Protein AF-A0A448HIU9-F1 (afdb_monomer_lite)

Radius of gyration: 31.32 Å; chains: 1; bounding box: 64×124×74 Å

Secondary structure (DSSP, 8-state):
-------------------------------------------------PPPPPP--PPPPPPPPPPPPPPPPPPPP---------TTTHHHHHTTS-HHHHHHHHHTSTT-EEEEE-TTHHHH--HHHHTT-SEEEE-SHHHHHHHHHTT-------HHHHHHHIIIIISPTT-EEEEEESSTTHHHHHHTT-TTSEEEEE-TTHHHHHHHH-THHHHHH--SEEEEES-TTHHHHHHHHHHHH-TTSEEEE-TTHHHHHHH-TT-S-HHHHHTT-HHHHHHHHSHHHHHHHHTHHHHHHHHHHHHHHHHHHHT-SEE-SSEEE-TT-

Foldseek 3Di:
DDDDDDDDDDDDDDDDDDDDDDDDDDDDDDDDPPPPPPPPPPPDPDDPDDDDDDDDDDDDDDDDDDDDDDDDDDDDDDDDDDDDDDPPPPVVVVCVVPLLLVVLQQLLQFLAEEEEDELQLLVQAPLVLLLVHFFYFYADPLLQVLCVVVVQNADHRACLSRVVCNLPPVDDFQAEEEEEEDAVPLQVLLVVLSVRYRYDYAYLPPRVVVCLVPVVVCLVSLGSEYEAQNGRHVLSVVSNSVCVSNSGHRYYYRHCVSNQSSVDVCSDDPVCVVVVVVLVVCCVVPVVVCVCCVPVSSVVSVVCVVVSVVSLVVSDADRDRGGGRSPPD

pLDDT: mean 76.36, std 26.83, range [26.91, 98.75]

Organism: NCBI:txid52771

InterPro domains:
  IPR004629 Glycosyl transferase WecG/TagA/CpsF [PF03808] (134-294)
  IPR004629 Glycosyl transferase WecG/TagA/CpsF [PTHR34136] (128-304)
  IPR004629 Glycosyl transferase WecG/TagA/CpsF [cd06533] (130-294)

Structure (mmCIF, N/CA/C/O backbone):
data_AF-A0A448HIU9-F1
#
_entry.id   AF-A0A448HIU9-F1
#
loop_
_atom_site.group_PDB
_atom_site.id
_atom_site.type_symbol
_atom_site.label_atom_id
_atom_site.label_alt_id
_atom_site.label_comp_id
_atom_site.label_asym_id
_atom_site.label_entity_id
_atom_site.label_seq_id
_atom_site.pdbx_PDB_ins_code
_atom_site.Cartn_x
_atom_site.Cartn_y
_atom_site.Cartn_z
_atom_site.occupancy
_atom_site.B_iso_or_equiv
_atom_site.auth_seq_id
_atom_site.auth_comp_id
_atom_site.auth_asym_id
_atom_site.auth_atom_id
_atom_site.pdbx_PDB_model_num
ATOM 1 N N . MET A 1 1 ? -19.104 73.100 -0.260 1.00 45.28 1 MET A N 1
ATOM 2 C CA . MET A 1 1 ? -17.828 72.718 -0.898 1.00 45.28 1 MET A CA 1
ATOM 3 C C . MET A 1 1 ? -18.161 71.799 -2.062 1.00 45.28 1 MET A C 1
ATOM 5 O O . MET A 1 1 ? -18.379 70.610 -1.900 1.00 45.28 1 MET A O 1
ATOM 9 N N . THR A 1 2 ? -18.390 72.481 -3.177 1.00 32.94 2 THR A N 1
ATOM 10 C CA . THR A 1 2 ? -18.747 72.109 -4.558 1.00 32.94 2 THR A CA 1
ATOM 11 C C . THR A 1 2 ? -17.559 71.375 -5.224 1.00 32.94 2 THR A C 1
ATOM 13 O O . THR A 1 2 ? -16.455 71.488 -4.714 1.00 32.94 2 THR A O 1
ATOM 16 N N . SER A 1 3 ? -17.604 70.646 -6.342 1.00 28.58 3 SER A N 1
ATOM 17 C CA . SER A 1 3 ? -18.555 70.504 -7.445 1.00 28.58 3 SER A CA 1
ATOM 18 C C . SER A 1 3 ? -18.142 69.299 -8.311 1.00 28.58 3 SER A C 1
ATOM 20 O O . SER A 1 3 ? -16.962 68.995 -8.453 1.00 28.58 3 SER A O 1
ATOM 22 N N . ILE A 1 4 ? -19.150 68.704 -8.939 1.00 41.47 4 ILE A N 1
ATOM 23 C CA . ILE A 1 4 ? -19.175 67.939 -10.196 1.00 41.47 4 ILE A CA 1
ATOM 24 C C . ILE A 1 4 ? -18.346 68.599 -11.326 1.00 41.47 4 ILE A C 1
ATOM 26 O O . ILE A 1 4 ? -18.367 69.829 -11.393 1.00 41.47 4 ILE A O 1
ATOM 30 N N . ALA A 1 5 ? -17.737 67.806 -12.238 1.00 36.62 5 ALA A N 1
ATOM 31 C CA . ALA A 1 5 ? -17.830 67.952 -13.717 1.00 36.62 5 ALA A CA 1
ATOM 32 C C . ALA A 1 5 ? -16.853 67.055 -14.537 1.00 36.62 5 ALA A C 1
ATOM 34 O O . ALA A 1 5 ? -15.645 67.071 -14.325 1.00 36.62 5 ALA A O 1
ATOM 35 N N . LEU A 1 6 ? -17.403 66.338 -15.531 1.00 40.16 6 LEU A N 1
ATOM 36 C CA . LEU A 1 6 ? -16.782 65.928 -16.819 1.00 40.16 6 LEU A CA 1
ATOM 37 C C . LEU A 1 6 ? -16.617 67.173 -17.739 1.00 40.16 6 LEU A C 1
ATOM 39 O O . LEU A 1 6 ? -17.363 68.126 -17.486 1.00 40.16 6 LEU A O 1
ATOM 43 N N . PRO A 1 7 ? -15.752 67.229 -18.799 1.00 48.09 7 PRO A N 1
ATOM 44 C CA . PRO A 1 7 ? -16.083 66.664 -20.137 1.00 48.09 7 PRO A CA 1
ATOM 45 C C . PRO A 1 7 ? -14.920 66.321 -21.140 1.00 48.09 7 PRO A C 1
ATOM 47 O O . PRO A 1 7 ? -13.747 66.583 -20.904 1.00 48.09 7 PRO A O 1
ATOM 50 N N . VAL A 1 8 ? -15.345 65.716 -22.269 1.00 40.44 8 VAL A N 1
ATOM 51 C CA . VAL A 1 8 ? -14.781 65.365 -23.626 1.00 40.44 8 VAL A CA 1
ATOM 52 C C . VAL A 1 8 ? -14.149 66.581 -24.402 1.00 40.44 8 VAL A C 1
ATOM 54 O O . VAL A 1 8 ? -14.233 67.657 -23.810 1.00 40.44 8 VAL A O 1
ATOM 57 N N . PRO A 1 9 ? -13.659 66.587 -25.701 1.00 50.00 9 PRO A N 1
ATOM 58 C CA . PRO A 1 9 ? -13.369 65.562 -26.765 1.00 50.00 9 PRO A CA 1
ATOM 59 C C . PRO A 1 9 ? -12.140 65.746 -27.752 1.00 50.00 9 PRO A C 1
ATOM 61 O O . PRO A 1 9 ? -11.639 66.847 -27.914 1.00 50.00 9 PRO A O 1
ATOM 64 N N . GLY A 1 10 ? -11.775 64.658 -28.491 1.00 33.88 10 GLY A N 1
ATOM 65 C CA . GLY A 1 10 ? -11.234 64.488 -29.897 1.00 33.88 10 GLY A CA 1
ATOM 66 C C . GLY A 1 10 ? -10.050 65.322 -30.480 1.00 33.88 10 GLY A C 1
ATOM 67 O O . GLY A 1 10 ? -9.578 66.223 -29.801 1.00 33.88 10 GLY A O 1
ATOM 68 N N . PRO A 1 11 ? -9.594 65.143 -31.762 1.00 51.44 11 PRO A N 1
ATOM 69 C CA . PRO A 1 11 ? -9.757 64.054 -32.762 1.00 51.44 11 PRO A CA 1
ATOM 70 C C . PRO A 1 11 ? -8.457 63.649 -33.558 1.00 51.44 11 PRO A C 1
ATOM 72 O O . PRO A 1 11 ? -7.424 64.301 -33.459 1.00 51.44 11 PRO A O 1
ATOM 75 N N . GLY A 1 12 ? -8.562 62.636 -34.446 1.00 32.41 12 GLY A N 1
ATOM 76 C CA . GLY A 1 12 ? -7.681 62.383 -35.622 1.00 32.41 12 GLY A CA 1
ATOM 77 C C . GLY A 1 12 ? -6.418 61.535 -35.358 1.00 32.41 12 GLY A C 1
ATOM 78 O O . GLY A 1 12 ? -5.763 61.711 -34.349 1.00 32.41 12 GLY A O 1
ATOM 79 N N . THR A 1 13 ? -5.949 60.605 -36.200 1.00 35.72 13 THR A N 1
ATOM 80 C CA . THR A 1 13 ? -6.091 60.469 -37.657 1.00 35.72 13 THR A CA 1
ATOM 81 C C . THR A 1 13 ? -5.657 59.048 -38.090 1.00 35.72 13 THR A C 1
ATOM 83 O O . THR A 1 13 ? -4.652 58.536 -37.608 1.00 35.72 13 THR A O 1
ATOM 86 N N . THR A 1 14 ? -6.404 58.467 -39.039 1.00 34.78 14 THR A N 1
ATOM 87 C CA . THR A 1 14 ? -6.002 57.503 -40.099 1.00 34.78 14 THR A CA 1
ATOM 88 C C . THR A 1 14 ? -5.419 56.111 -39.793 1.00 34.78 14 THR A C 1
ATOM 90 O O . THR A 1 14 ? -4.260 55.936 -39.436 1.00 34.78 14 THR A O 1
ATOM 93 N N . VAL A 1 15 ? -6.232 55.116 -40.170 1.00 35.81 15 VAL A N 1
ATOM 94 C CA . VAL A 1 15 ? -5.871 53.810 -40.762 1.00 35.81 15 VAL A CA 1
ATOM 95 C C . VAL A 1 15 ? -5.269 54.052 -42.174 1.00 35.81 15 VAL A C 1
ATOM 97 O O . VAL A 1 15 ? -5.594 55.075 -42.782 1.00 35.81 15 VAL A O 1
ATOM 100 N N . PRO A 1 16 ? -4.445 53.145 -42.740 1.00 39.31 16 PRO A N 1
ATOM 101 C CA . PRO A 1 16 ? -5.040 52.154 -43.637 1.00 39.31 16 PRO A CA 1
ATOM 102 C C . PRO A 1 16 ? -4.516 50.722 -43.449 1.00 39.31 16 PRO A C 1
ATOM 104 O O . PRO A 1 16 ? -3.353 50.461 -43.154 1.00 39.31 16 PRO A O 1
ATOM 107 N N . GLN A 1 17 ? -5.449 49.800 -43.668 1.00 34.00 17 GLN A N 1
ATOM 108 C CA . GLN A 1 17 ? -5.253 48.373 -43.868 1.00 34.00 17 GLN A CA 1
ATOM 109 C C . GLN A 1 17 ? -4.387 48.092 -45.100 1.00 34.00 17 GLN A C 1
ATOM 111 O O . GLN A 1 17 ? -4.510 48.802 -46.090 1.00 34.00 17 GLN A O 1
ATOM 116 N N . THR A 1 18 ? -3.647 46.982 -45.088 1.00 30.95 18 THR A N 1
ATOM 117 C CA . THR A 1 18 ? -3.580 46.039 -46.221 1.00 30.95 18 THR A CA 1
ATOM 118 C C . THR A 1 18 ? -3.134 44.656 -45.716 1.00 30.95 18 THR A C 1
ATOM 120 O O . THR A 1 18 ? -2.025 44.463 -45.233 1.00 30.95 18 THR A O 1
ATOM 123 N N . SER A 1 19 ? -4.033 43.677 -45.796 1.00 33.12 19 SER A N 1
ATOM 124 C CA . SER A 1 19 ? -3.698 42.271 -46.095 1.00 33.12 19 SER A CA 1
ATOM 125 C C . SER A 1 19 ? -3.914 42.077 -47.614 1.00 33.12 19 SER A C 1
ATOM 127 O O . SER A 1 19 ? -4.423 43.017 -48.230 1.00 33.12 19 SER A O 1
ATOM 129 N N . PRO A 1 20 ? -3.681 40.913 -48.257 1.00 43.22 20 PRO A N 1
ATOM 130 C CA . PRO A 1 20 ? -3.050 39.659 -47.828 1.00 43.22 20 PRO A CA 1
ATOM 131 C C . PRO A 1 20 ? -1.994 39.146 -48.841 1.00 43.22 20 PRO A C 1
ATOM 133 O O . PRO A 1 20 ? -2.011 39.517 -50.010 1.00 43.22 20 PRO A O 1
ATOM 136 N N . SER A 1 21 ? -1.150 38.190 -48.446 1.00 30.41 21 SER A N 1
ATOM 137 C CA . SER A 1 21 ? -0.529 37.265 -49.412 1.00 30.41 21 SER A CA 1
ATOM 138 C C . SER A 1 21 ? 0.153 36.095 -48.705 1.00 30.41 21 SER A C 1
ATOM 140 O O . SER A 1 21 ? 1.221 36.246 -48.117 1.00 30.41 21 SER A O 1
ATOM 142 N N . SER A 1 22 ? -0.464 34.915 -48.794 1.00 33.19 22 SER A N 1
ATOM 143 C CA . SER A 1 22 ? 0.263 33.639 -48.793 1.00 33.19 22 SER A CA 1
ATOM 144 C C . SER A 1 22 ? 1.171 33.592 -50.030 1.00 33.19 22 SER A C 1
ATOM 146 O O . SER A 1 22 ? 0.824 34.193 -51.050 1.00 33.19 22 SER A O 1
ATOM 148 N N . PRO A 1 23 ? 2.299 32.864 -49.986 1.00 36.94 23 PRO A N 1
ATOM 149 C CA . PRO A 1 23 ? 2.216 31.522 -50.563 1.00 36.94 23 PRO A CA 1
ATOM 150 C C . PRO A 1 23 ? 3.152 30.475 -49.918 1.00 36.94 23 PRO A C 1
ATOM 152 O O . PRO A 1 23 ? 4.101 30.789 -49.207 1.00 36.94 23 PRO A O 1
ATOM 155 N N . SER A 1 24 ? 2.881 29.222 -50.291 1.00 29.61 24 SER A N 1
ATOM 156 C CA . SER A 1 24 ? 3.845 28.120 -50.435 1.00 29.61 24 SER A CA 1
ATOM 157 C C . SER A 1 24 ? 4.293 27.352 -49.190 1.00 29.61 24 SER A C 1
ATOM 159 O O . SER A 1 24 ? 5.147 27.769 -48.414 1.00 29.61 24 SER A O 1
ATOM 161 N N . SER A 1 25 ? 3.792 26.117 -49.116 1.00 29.61 25 SER A N 1
ATOM 162 C CA . SER A 1 25 ? 4.428 24.981 -48.450 1.00 29.61 25 SER A CA 1
ATOM 163 C C . SER A 1 25 ? 5.883 24.782 -48.899 1.00 29.61 25 SER A C 1
ATOM 165 O O . SER A 1 25 ? 6.233 25.071 -50.045 1.00 29.61 25 SER A O 1
ATOM 167 N N . PRO A 1 26 ? 6.680 24.111 -48.058 1.00 34.34 26 PRO A N 1
ATOM 168 C CA . PRO A 1 26 ? 7.266 22.873 -48.547 1.00 34.34 26 PRO A CA 1
ATOM 169 C C . PRO A 1 26 ? 7.027 21.711 -47.579 1.00 34.34 26 PRO A C 1
ATOM 171 O O . PRO A 1 26 ? 7.205 21.803 -46.367 1.00 34.34 26 PRO A O 1
ATOM 174 N N . VAL A 1 27 ? 6.638 20.587 -48.169 1.00 34.72 27 VAL A N 1
ATOM 175 C CA . VAL A 1 27 ? 6.777 19.248 -47.596 1.00 34.72 27 VAL A CA 1
ATOM 176 C C . VAL A 1 27 ? 8.271 18.956 -47.391 1.00 34.72 27 VAL A C 1
ATOM 178 O O . VAL A 1 27 ? 9.079 19.307 -48.252 1.00 34.72 27 VAL A O 1
ATOM 181 N N . PRO A 1 28 ? 8.636 18.208 -46.339 1.00 32.53 28 PRO A N 1
ATOM 182 C CA . PRO A 1 28 ? 9.589 17.134 -46.553 1.00 32.53 28 PRO A CA 1
ATOM 183 C C . PRO A 1 28 ? 9.011 15.793 -46.102 1.00 32.53 28 PRO A C 1
ATOM 185 O O . PRO A 1 28 ? 8.724 15.538 -44.935 1.00 32.53 28 PRO A O 1
ATOM 188 N N . SER A 1 29 ? 8.897 14.906 -47.081 1.00 28.52 29 SER A N 1
ATOM 189 C CA . SER A 1 29 ? 8.937 13.467 -46.920 1.00 28.52 29 SER A CA 1
ATOM 190 C C . SER A 1 29 ? 10.331 13.058 -46.446 1.00 28.52 29 SER A C 1
ATOM 192 O O . SER A 1 29 ? 11.318 13.426 -47.081 1.00 28.52 29 SER A O 1
ATOM 194 N N . SER A 1 30 ? 10.419 12.270 -45.379 1.00 28.88 30 SER A N 1
ATOM 195 C CA . SER A 1 30 ? 11.224 11.037 -45.292 1.00 28.88 30 SER A CA 1
ATOM 196 C C . SER A 1 30 ? 11.514 10.681 -43.832 1.00 28.88 30 SER A C 1
ATOM 198 O O . SER A 1 30 ? 12.245 11.351 -43.111 1.00 28.88 30 SER A O 1
ATOM 200 N N . SER A 1 31 ? 10.901 9.577 -43.412 1.00 34.62 31 SER A N 1
ATOM 201 C CA . SER A 1 31 ? 11.506 8.519 -42.600 1.00 34.62 31 SER A CA 1
ATOM 202 C C . SER A 1 31 ? 12.804 8.862 -41.851 1.00 34.62 31 SER A C 1
ATOM 204 O O . SER A 1 31 ? 13.904 8.644 -42.361 1.00 34.62 31 SER A O 1
ATOM 206 N N . ARG A 1 32 ? 12.688 9.212 -40.570 1.00 29.34 32 ARG A N 1
ATOM 207 C CA . ARG A 1 32 ? 13.665 8.788 -39.560 1.00 29.34 32 ARG A CA 1
ATOM 208 C C . ARG A 1 32 ? 12.923 8.305 -38.326 1.00 29.34 32 ARG A C 1
ATOM 210 O O . ARG A 1 32 ? 12.565 9.072 -37.445 1.00 29.34 32 ARG A O 1
ATOM 217 N N . SER A 1 33 ? 12.724 6.989 -38.297 1.00 31.66 33 SER A N 1
ATOM 218 C CA . SER A 1 33 ? 12.611 6.195 -37.076 1.00 31.66 33 SER A CA 1
ATOM 219 C C . SER A 1 33 ? 13.719 6.645 -36.116 1.00 31.66 33 SER A C 1
ATOM 221 O O . SER A 1 33 ? 14.863 6.199 -36.248 1.00 31.66 33 SER A O 1
ATOM 223 N N . ALA A 1 34 ? 13.396 7.516 -35.161 1.00 28.77 34 ALA A N 1
ATOM 224 C CA . ALA A 1 34 ? 14.217 7.746 -33.983 1.00 28.77 34 ALA A CA 1
ATOM 225 C C . ALA A 1 34 ? 14.091 6.493 -33.115 1.00 28.77 34 ALA A C 1
ATOM 227 O O . ALA A 1 34 ? 13.252 6.364 -32.232 1.00 28.77 34 ALA A O 1
ATOM 228 N N . ARG A 1 35 ? 14.892 5.500 -33.495 1.00 30.11 35 ARG A N 1
ATOM 229 C CA . ARG A 1 35 ? 15.083 4.249 -32.788 1.00 30.11 35 ARG A CA 1
ATOM 230 C C . ARG A 1 35 ? 15.735 4.643 -31.468 1.00 30.11 35 ARG A C 1
ATOM 232 O O . ARG A 1 35 ? 16.928 4.933 -31.440 1.00 30.11 35 ARG A O 1
ATOM 239 N N . CYS A 1 36 ? 14.942 4.732 -30.406 1.00 26.91 36 CYS A N 1
ATOM 240 C CA . CYS A 1 36 ? 15.444 4.957 -29.060 1.00 26.91 36 CYS A CA 1
ATOM 241 C C . CYS A 1 36 ? 16.181 3.679 -28.637 1.00 26.91 36 CYS A C 1
ATOM 243 O O . CYS A 1 36 ? 15.622 2.763 -28.044 1.00 26.91 36 CYS A O 1
ATOM 245 N N . THR A 1 37 ? 17.441 3.550 -29.051 1.00 35.84 37 THR A N 1
ATOM 246 C CA . THR A 1 37 ? 18.338 2.479 -28.618 1.00 35.84 37 THR A CA 1
ATOM 247 C C . THR A 1 37 ? 18.846 2.800 -27.217 1.00 35.84 37 THR A C 1
ATOM 249 O O . THR A 1 37 ? 20.033 3.041 -27.008 1.00 35.84 37 THR A O 1
ATOM 252 N N . GLY A 1 38 ? 17.928 2.796 -26.249 1.00 29.25 38 GLY A N 1
ATOM 253 C CA . GLY A 1 38 ? 18.241 2.571 -24.847 1.00 29.25 38 GLY A CA 1
ATOM 254 C C . GLY A 1 38 ? 18.618 1.105 -24.707 1.00 29.25 38 GLY A C 1
ATOM 255 O O . GLY A 1 38 ? 17.782 0.210 -24.807 1.00 29.25 38 GLY A O 1
ATOM 256 N N . ARG A 1 39 ? 19.918 0.848 -24.599 1.00 30.48 39 ARG A N 1
ATOM 257 C CA . ARG A 1 39 ? 20.515 -0.482 -24.519 1.00 30.48 39 ARG A CA 1
ATOM 258 C C . ARG A 1 39 ? 20.029 -1.185 -23.245 1.00 30.48 39 ARG A C 1
ATOM 260 O O . ARG A 1 39 ? 20.695 -1.126 -22.216 1.00 30.48 39 ARG A O 1
ATOM 267 N N . LEU A 1 40 ? 18.899 -1.888 -23.335 1.00 35.97 40 LEU A N 1
ATOM 268 C CA . LEU A 1 40 ? 18.523 -2.951 -22.408 1.00 35.97 40 LEU A CA 1
ATOM 269 C C . LEU A 1 40 ? 19.723 -3.895 -22.297 1.00 35.97 40 LEU A C 1
ATOM 271 O O . LEU A 1 40 ? 20.095 -4.570 -23.264 1.00 35.97 40 LEU A O 1
ATOM 275 N N . ARG A 1 41 ? 20.378 -3.913 -21.134 1.00 30.09 41 ARG A N 1
ATOM 276 C CA . ARG A 1 41 ? 21.388 -4.924 -20.829 1.00 30.09 41 ARG A CA 1
ATOM 277 C C . ARG A 1 41 ? 20.673 -6.269 -20.722 1.00 30.09 41 ARG A C 1
ATOM 279 O O . ARG A 1 41 ? 20.245 -6.671 -19.649 1.00 30.09 41 ARG A O 1
ATOM 286 N N . LYS A 1 42 ? 20.576 -6.982 -21.846 1.00 29.73 42 LYS A N 1
ATOM 287 C CA . LYS A 1 42 ? 20.462 -8.441 -21.832 1.00 29.73 42 LYS A CA 1
ATOM 288 C C . LYS A 1 42 ? 21.702 -8.969 -21.114 1.00 29.73 42 LYS A C 1
ATOM 290 O O . LYS A 1 42 ? 22.815 -8.792 -21.605 1.00 29.73 42 LYS A O 1
ATOM 295 N N . VAL A 1 43 ? 21.519 -9.564 -19.941 1.00 32.31 43 VAL A N 1
ATOM 296 C CA . VAL A 1 43 ? 22.574 -10.323 -19.264 1.00 32.31 43 VAL A CA 1
ATOM 297 C C . VAL A 1 43 ? 22.793 -11.605 -20.078 1.00 32.31 43 VAL A C 1
ATOM 299 O O . VAL A 1 43 ? 21.834 -12.355 -20.266 1.00 32.31 43 VAL A O 1
ATOM 302 N N . PRO A 1 44 ? 23.996 -11.867 -20.619 1.00 27.81 44 PRO A N 1
ATOM 303 C CA . PRO A 1 44 ? 24.250 -13.113 -21.323 1.00 27.81 44 PRO A CA 1
ATOM 304 C C . PRO A 1 44 ? 24.341 -14.274 -20.326 1.00 27.81 44 PRO A C 1
ATOM 306 O O . PRO A 1 44 ? 25.143 -14.261 -19.391 1.00 27.81 44 PRO A O 1
ATOM 309 N N . ALA A 1 45 ? 23.532 -15.304 -20.559 1.00 35.81 45 ALA A N 1
ATOM 310 C CA . ALA A 1 45 ? 23.684 -16.609 -19.941 1.00 35.81 45 ALA A CA 1
ATOM 311 C C . ALA A 1 45 ? 24.920 -17.305 -20.536 1.00 35.81 45 ALA A C 1
ATOM 313 O O . ALA A 1 45 ? 24.827 -17.854 -21.627 1.00 35.81 45 ALA A O 1
ATOM 314 N N . ALA A 1 46 ? 26.070 -17.220 -19.854 1.00 29.33 46 ALA A N 1
ATOM 315 C CA . ALA A 1 46 ? 27.148 -18.224 -19.834 1.00 29.33 46 ALA A CA 1
ATOM 316 C C . ALA A 1 46 ? 28.457 -17.637 -19.272 1.00 29.33 46 ALA A C 1
ATOM 318 O O . ALA A 1 46 ? 29.250 -17.085 -20.023 1.00 29.33 46 ALA A O 1
ATOM 319 N N . VAL A 1 47 ? 28.738 -17.866 -17.984 1.00 32.69 47 VAL A N 1
ATOM 320 C CA . VAL A 1 47 ? 30.078 -18.284 -17.519 1.00 32.69 47 VAL A CA 1
ATOM 321 C C . VAL A 1 47 ? 29.877 -19.293 -16.383 1.00 32.69 47 VAL A C 1
ATOM 323 O O . VAL A 1 47 ? 30.080 -19.024 -15.204 1.00 32.69 47 VAL A O 1
ATOM 326 N N . LEU A 1 48 ? 29.433 -20.491 -16.760 1.00 39.44 48 LEU A N 1
ATOM 327 C CA . LEU A 1 48 ? 29.646 -21.708 -15.983 1.00 39.44 48 LEU A CA 1
ATOM 328 C C . LEU A 1 48 ? 31.099 -22.144 -16.214 1.00 39.44 48 LEU A C 1
ATOM 330 O O . LEU A 1 48 ? 31.400 -22.799 -17.208 1.00 39.44 48 LEU A O 1
ATOM 334 N N . ARG A 1 49 ? 32.009 -21.786 -15.303 1.00 28.08 49 ARG A N 1
ATOM 335 C CA . ARG A 1 49 ? 33.278 -22.508 -15.113 1.00 28.08 49 ARG A CA 1
ATOM 336 C C . ARG A 1 49 ? 33.577 -22.620 -13.620 1.00 28.08 49 ARG A C 1
ATOM 338 O O . ARG A 1 49 ? 33.992 -21.662 -12.980 1.00 28.08 49 ARG A O 1
ATOM 345 N N . ARG A 1 50 ? 33.335 -23.818 -13.079 1.00 31.48 50 ARG A N 1
ATOM 346 C CA . ARG A 1 50 ? 33.827 -24.257 -11.766 1.00 31.48 50 ARG A CA 1
ATOM 347 C C . ARG A 1 50 ? 35.365 -24.227 -11.768 1.00 31.48 50 ARG A C 1
ATOM 349 O O . ARG A 1 50 ? 35.946 -24.735 -12.729 1.00 31.48 50 ARG A O 1
ATOM 356 N N . PRO A 1 51 ? 36.040 -23.722 -10.723 1.00 31.66 51 PRO A N 1
ATOM 357 C CA . PRO A 1 51 ? 37.461 -23.979 -10.552 1.00 31.66 51 PRO A CA 1
ATOM 358 C C . PRO A 1 51 ? 37.679 -25.450 -10.163 1.00 31.66 51 PRO A C 1
ATOM 360 O O . PRO A 1 51 ? 36.920 -26.025 -9.377 1.00 31.66 51 PRO A O 1
ATOM 363 N N . ALA A 1 52 ? 38.707 -26.062 -10.751 1.00 32.53 52 ALA A N 1
ATOM 364 C CA . ALA A 1 52 ? 39.144 -27.419 -10.456 1.00 32.53 52 ALA A CA 1
ATOM 365 C C . ALA A 1 52 ? 39.559 -27.541 -8.980 1.00 32.53 52 ALA A C 1
ATOM 367 O O . ALA A 1 52 ? 40.368 -26.753 -8.489 1.00 32.53 52 ALA A O 1
ATOM 368 N N . ARG A 1 53 ? 39.007 -28.534 -8.272 1.00 33.69 53 ARG A N 1
ATOM 369 C CA . ARG A 1 53 ? 39.480 -28.918 -6.938 1.00 33.69 53 ARG A CA 1
ATOM 370 C C . ARG A 1 53 ? 40.851 -29.576 -7.068 1.00 33.69 53 ARG A C 1
ATOM 372 O O . ARG A 1 53 ? 41.010 -30.541 -7.811 1.00 33.69 53 ARG A O 1
ATOM 379 N N . ARG A 1 54 ? 41.815 -29.051 -6.316 1.00 30.47 54 ARG A N 1
ATOM 380 C CA . ARG A 1 54 ? 43.075 -29.721 -5.990 1.00 30.47 54 ARG A CA 1
ATOM 381 C C . ARG A 1 54 ? 42.746 -30.936 -5.115 1.00 30.47 54 ARG A C 1
ATOM 383 O O . ARG A 1 54 ? 41.932 -30.819 -4.202 1.00 30.47 54 ARG A O 1
ATOM 390 N N . ALA A 1 55 ? 43.330 -32.085 -5.434 1.00 35.00 55 ALA A N 1
ATOM 391 C CA . ALA A 1 55 ? 43.226 -33.290 -4.626 1.00 35.00 55 ALA A CA 1
ATOM 392 C C . ALA A 1 55 ? 44.084 -33.131 -3.361 1.00 35.00 55 ALA A C 1
ATOM 394 O O . ALA A 1 55 ? 45.300 -32.986 -3.462 1.00 35.00 55 ALA A O 1
ATOM 395 N N . GLU A 1 56 ? 43.448 -33.167 -2.194 1.00 37.78 56 GLU A N 1
ATOM 396 C CA . GLU A 1 56 ? 44.089 -33.440 -0.906 1.00 37.78 56 GLU A CA 1
ATOM 397 C C . GLU A 1 56 ? 43.473 -34.735 -0.355 1.00 37.78 56 GLU A C 1
ATOM 399 O O . GLU A 1 56 ? 42.272 -34.970 -0.506 1.00 37.78 56 GLU A O 1
ATOM 404 N N . GLY A 1 57 ? 44.338 -35.620 0.151 1.00 39.50 57 GLY A N 1
ATOM 405 C CA . GLY A 1 57 ? 44.038 -36.999 0.548 1.00 39.50 57 GLY A CA 1
ATOM 406 C C . GLY A 1 57 ? 43.132 -37.133 1.781 1.00 39.50 57 GLY A C 1
ATOM 407 O O . GLY A 1 57 ? 42.697 -36.133 2.349 1.00 39.50 57 GLY A O 1
ATOM 408 N N . PRO A 1 58 ? 42.806 -38.374 2.185 1.00 35.25 58 PRO A N 1
ATOM 409 C CA . PRO A 1 58 ? 41.708 -38.644 3.104 1.00 35.25 58 PRO A CA 1
ATOM 410 C C . PRO A 1 58 ? 42.039 -38.182 4.527 1.00 35.25 58 PRO A C 1
ATOM 412 O O . PRO A 1 58 ? 43.011 -38.638 5.126 1.00 35.25 58 PRO A O 1
ATOM 415 N N . ALA A 1 59 ? 41.202 -37.295 5.065 1.00 40.72 59 ALA A N 1
ATOM 416 C CA . ALA A 1 59 ? 41.190 -36.943 6.477 1.00 40.72 59 ALA A CA 1
ATOM 417 C C . ALA A 1 59 ? 40.348 -37.962 7.266 1.00 40.72 59 ALA A C 1
ATOM 419 O O . ALA A 1 59 ? 39.253 -38.344 6.850 1.00 40.72 59 ALA A O 1
ATOM 420 N N . GLU A 1 60 ? 40.901 -38.401 8.391 1.00 42.19 60 GLU A N 1
ATOM 421 C CA . GLU A 1 60 ? 40.359 -39.365 9.351 1.00 42.19 60 GLU A CA 1
ATOM 422 C C . GLU A 1 60 ? 39.003 -38.901 9.936 1.00 42.19 60 GLU A C 1
ATOM 424 O O . GLU A 1 60 ? 38.837 -37.710 10.221 1.00 42.19 60 GLU A O 1
ATOM 429 N N . PRO A 1 61 ? 38.003 -39.792 10.107 1.00 45.25 61 PRO A N 1
ATOM 430 C CA . PRO A 1 61 ? 36.678 -39.386 10.566 1.00 45.25 61 PRO A CA 1
ATOM 431 C C . PRO A 1 61 ? 36.667 -39.087 12.079 1.00 45.25 61 PRO A C 1
ATOM 433 O O . PRO A 1 61 ? 37.183 -39.883 12.867 1.00 45.25 61 PRO A O 1
ATOM 436 N N . PRO A 1 62 ? 36.040 -37.983 12.529 1.00 43.94 62 PRO A N 1
ATOM 437 C CA . PRO A 1 62 ? 35.853 -37.720 13.952 1.00 43.94 62 PRO A CA 1
ATOM 438 C C . PRO A 1 62 ? 34.796 -38.655 14.571 1.00 43.94 62 PRO A C 1
ATOM 440 O O . PRO A 1 62 ? 33.792 -38.993 13.943 1.00 43.94 62 PRO A O 1
ATOM 443 N N . ARG A 1 63 ? 35.043 -39.066 15.824 1.00 38.19 63 ARG A N 1
ATOM 444 C CA . ARG A 1 63 ? 34.210 -39.976 16.635 1.00 38.19 63 ARG A CA 1
ATOM 445 C C . ARG A 1 63 ? 32.770 -39.474 16.798 1.00 38.19 63 ARG A C 1
ATOM 447 O O . ARG A 1 63 ? 32.544 -38.292 17.049 1.00 38.19 63 ARG A O 1
ATOM 454 N N . ALA A 1 64 ? 31.824 -40.408 16.708 1.00 41.16 64 ALA A N 1
ATOM 455 C CA . ALA A 1 64 ? 30.397 -40.182 16.914 1.00 41.16 64 ALA A CA 1
ATOM 456 C C . ALA A 1 64 ? 30.072 -39.789 18.374 1.00 41.16 64 ALA A C 1
ATOM 458 O O . ALA A 1 64 ? 30.676 -40.353 19.290 1.00 41.16 64 ALA A O 1
ATOM 459 N N . PRO A 1 65 ? 29.121 -38.866 18.607 1.00 39.16 65 PRO A N 1
ATOM 460 C CA . PRO A 1 65 ? 28.560 -38.628 19.932 1.00 39.16 65 PRO A CA 1
ATOM 461 C C . PRO A 1 65 ? 27.589 -39.749 20.344 1.00 39.16 65 PRO A C 1
ATOM 463 O O . PRO A 1 65 ? 26.929 -40.360 19.504 1.00 39.16 65 PRO A O 1
ATOM 466 N N . GLU A 1 66 ? 27.541 -40.009 21.651 1.00 37.03 66 GLU A N 1
ATOM 467 C CA . GLU A 1 66 ? 26.784 -41.074 22.317 1.00 37.03 66 GLU A CA 1
ATOM 468 C C . GLU A 1 66 ? 25.266 -41.006 22.065 1.00 37.03 66 GLU A C 1
ATOM 470 O O . GLU A 1 66 ? 24.665 -39.934 21.981 1.00 37.03 66 GLU A O 1
ATOM 475 N N . ALA A 1 67 ? 24.660 -42.189 21.944 1.00 37.72 67 ALA A N 1
ATOM 476 C CA . ALA A 1 67 ? 23.255 -42.404 21.632 1.00 37.72 67 ALA A CA 1
ATOM 477 C C . ALA A 1 67 ? 22.325 -42.055 22.811 1.00 37.72 67 ALA A C 1
ATOM 479 O O . ALA A 1 67 ? 22.509 -42.538 23.927 1.00 37.72 67 ALA A O 1
ATOM 480 N N . PHE A 1 68 ? 21.281 -41.271 22.533 1.00 36.59 68 PHE A N 1
ATOM 481 C CA . PHE A 1 68 ? 20.085 -41.176 23.375 1.00 36.59 68 PHE A CA 1
ATOM 482 C C . PHE A 1 68 ? 19.130 -42.346 23.059 1.00 36.59 68 PHE A C 1
ATOM 484 O O . PHE A 1 68 ? 19.103 -42.796 21.912 1.00 36.59 68 PHE A O 1
ATOM 491 N N . PRO A 1 69 ? 18.364 -42.854 24.043 1.00 37.94 69 PRO A N 1
ATOM 492 C CA . PRO A 1 69 ? 17.615 -44.100 23.902 1.00 37.94 69 PRO A CA 1
ATOM 493 C C . PRO A 1 69 ? 16.398 -43.965 22.975 1.00 37.94 69 PRO A C 1
ATOM 495 O O . PRO A 1 69 ? 15.723 -42.934 22.958 1.00 37.94 69 PRO A O 1
ATOM 498 N N . GLU A 1 70 ? 16.129 -45.037 22.225 1.00 41.66 70 GLU A N 1
ATOM 499 C CA . GLU A 1 70 ? 14.982 -45.201 21.324 1.00 41.66 70 GLU A CA 1
ATOM 500 C C . GLU A 1 70 ? 13.628 -45.116 22.059 1.00 41.66 70 GLU A C 1
ATOM 502 O O . GLU A 1 70 ? 13.509 -45.588 23.195 1.00 41.66 70 GLU A O 1
ATOM 507 N N . PRO A 1 71 ? 12.572 -44.582 21.416 1.00 37.94 71 PRO A N 1
ATOM 508 C CA . PRO A 1 71 ? 11.206 -44.729 21.898 1.00 37.94 71 PRO A CA 1
ATOM 509 C C . PRO A 1 71 ? 10.628 -46.103 21.513 1.00 37.94 71 PRO A C 1
ATOM 511 O O . PRO A 1 71 ? 10.803 -46.577 20.394 1.00 37.94 71 PRO A O 1
ATOM 514 N N . ALA A 1 72 ? 9.914 -46.723 22.453 1.00 36.47 72 ALA A N 1
ATOM 515 C CA . ALA A 1 72 ? 9.241 -48.009 22.284 1.00 36.47 72 ALA A CA 1
ATOM 516 C C . ALA A 1 72 ? 8.011 -47.934 21.351 1.00 36.47 72 ALA A C 1
ATOM 518 O O . ALA A 1 72 ? 7.263 -46.956 21.361 1.00 36.47 72 ALA A O 1
ATOM 519 N N . GLU A 1 73 ? 7.801 -49.007 20.586 1.00 33.56 73 GLU A N 1
ATOM 520 C CA . GLU A 1 73 ? 6.638 -49.281 19.727 1.00 33.56 73 GLU A CA 1
ATOM 521 C C . GLU A 1 73 ? 5.365 -49.701 20.521 1.00 33.56 73 GLU A C 1
ATOM 523 O O . GLU A 1 73 ? 5.446 -49.939 21.728 1.00 33.56 73 GLU A O 1
ATOM 528 N N . PRO A 1 74 ? 4.167 -49.729 19.889 1.00 36.59 74 PRO A N 1
ATOM 529 C CA . PRO A 1 74 ? 2.913 -49.276 20.496 1.00 36.59 74 PRO A CA 1
ATOM 530 C C . PRO A 1 74 ? 2.067 -50.380 21.151 1.00 36.59 74 PRO A C 1
ATOM 532 O O . PRO A 1 74 ? 2.001 -51.513 20.678 1.00 36.59 74 PRO A O 1
ATOM 535 N N . THR A 1 75 ? 1.315 -50.005 22.191 1.00 32.16 75 THR A N 1
ATOM 536 C CA . THR A 1 75 ? 0.269 -50.846 22.796 1.00 32.16 75 THR A CA 1
ATOM 537 C C . THR A 1 75 ? -1.095 -50.564 22.159 1.00 32.16 75 THR A C 1
ATOM 539 O O . THR A 1 75 ? -1.455 -49.414 21.913 1.00 32.16 75 THR A O 1
ATOM 542 N N . GLN A 1 76 ? -1.823 -51.651 21.903 1.00 30.72 76 GLN A N 1
ATOM 543 C CA . GLN A 1 76 ? -3.120 -51.764 21.233 1.00 30.72 76 GLN A CA 1
ATOM 544 C C . GLN A 1 76 ? -4.274 -50.978 21.894 1.00 30.72 76 GLN A C 1
ATOM 546 O O . GLN A 1 76 ? -4.261 -50.703 23.093 1.00 30.72 76 GLN A O 1
ATOM 551 N N . GLU A 1 77 ? -5.268 -50.661 21.056 1.00 36.25 77 GLU A N 1
ATOM 552 C CA . GLU A 1 77 ? -6.540 -49.958 21.306 1.00 36.25 77 GLU A CA 1
ATOM 553 C C . GLU A 1 77 ? -7.417 -50.562 22.430 1.00 36.25 77 GLU A C 1
ATOM 555 O O . GLU A 1 77 ? -7.214 -51.702 22.852 1.00 36.25 77 GLU A O 1
ATOM 560 N N . PRO A 1 78 ? -8.487 -49.845 22.833 1.00 34.34 78 PRO A N 1
ATOM 561 C CA . PRO A 1 78 ? -9.787 -50.360 22.400 1.00 34.34 78 PRO A CA 1
ATOM 562 C C . PRO A 1 78 ? -10.713 -49.312 21.754 1.00 34.34 78 PRO A C 1
ATOM 564 O O . PRO A 1 78 ? -10.972 -48.241 22.296 1.00 34.34 78 PRO A O 1
ATOM 567 N N . GLU A 1 79 ? -11.214 -49.704 20.583 1.00 29.78 79 GLU A N 1
ATOM 568 C CA . GLU A 1 79 ? -12.628 -49.768 20.182 1.00 29.78 79 GLU A CA 1
ATOM 569 C C . GLU A 1 79 ? -13.508 -48.491 20.202 1.00 29.78 79 GLU A C 1
ATOM 571 O O . GLU A 1 79 ? -14.076 -48.061 21.203 1.00 29.78 79 GLU A O 1
ATOM 576 N N . ALA A 1 80 ? -13.634 -47.958 18.982 1.00 36.34 80 ALA A N 1
ATOM 577 C CA . ALA A 1 80 ? -14.638 -47.112 18.327 1.00 36.34 80 ALA A CA 1
ATOM 578 C C . ALA A 1 80 ? -15.977 -46.735 19.005 1.00 36.34 80 ALA A C 1
ATOM 580 O O . ALA A 1 80 ? -16.728 -47.581 19.479 1.00 36.34 80 ALA A O 1
ATOM 581 N N . LEU A 1 81 ? -16.401 -45.485 18.740 1.00 27.94 81 LEU A N 1
ATOM 582 C CA . LEU A 1 81 ? -17.788 -45.130 18.384 1.00 27.94 81 LEU A CA 1
ATOM 583 C C . LEU A 1 81 ? -17.791 -44.101 17.223 1.00 27.94 81 LEU A C 1
ATOM 585 O O . LEU A 1 81 ? -16.916 -43.234 17.182 1.00 27.94 81 LEU A O 1
ATOM 589 N N . PRO A 1 82 ? -18.724 -44.185 16.252 1.00 41.56 82 PRO A N 1
ATOM 590 C CA . PRO A 1 82 ? -18.551 -43.591 14.927 1.00 41.56 82 PRO A CA 1
ATOM 591 C C . PRO A 1 82 ? -19.194 -42.206 14.825 1.00 41.56 82 PRO A C 1
ATOM 593 O O . PRO A 1 82 ? -20.370 -42.054 15.144 1.00 41.56 82 PRO A O 1
ATOM 596 N N . VAL A 1 83 ? -18.486 -41.208 14.285 1.00 33.38 83 VAL A N 1
ATOM 597 C CA . VAL A 1 83 ? -19.133 -39.971 13.817 1.00 33.38 83 VAL A CA 1
ATOM 598 C C . VAL A 1 83 ? -18.469 -39.461 12.539 1.00 33.38 83 VAL A C 1
ATOM 600 O O . VAL A 1 83 ? -17.367 -38.927 12.556 1.00 33.38 83 VAL A O 1
ATOM 603 N N . GLY A 1 84 ? -19.200 -39.625 11.436 1.00 29.28 84 GLY A N 1
ATOM 604 C CA . GLY A 1 84 ? -19.541 -38.517 10.543 1.00 29.28 84 GLY A CA 1
ATOM 605 C C . GLY A 1 84 ? -18.426 -37.882 9.716 1.00 29.28 84 GLY A C 1
ATOM 606 O O . GLY A 1 84 ? -17.661 -37.046 10.183 1.00 29.28 84 GLY A O 1
ATOM 607 N N . GLN A 1 85 ? -18.455 -38.185 8.421 1.00 39.22 85 GLN A N 1
ATOM 608 C CA . GLN A 1 85 ? -17.848 -37.403 7.348 1.00 39.22 85 GLN A CA 1
ATOM 609 C C . GLN A 1 85 ? -18.247 -35.910 7.415 1.00 39.22 85 GLN A C 1
ATOM 611 O O . GLN A 1 85 ? -19.259 -35.531 6.840 1.00 39.22 85 GLN A O 1
ATOM 616 N N . GLU A 1 86 ? -17.444 -35.039 8.035 1.00 36.94 86 GLU A N 1
ATOM 617 C CA . GLU A 1 86 ? -17.598 -33.572 7.890 1.00 36.94 86 GLU A CA 1
ATOM 618 C C . GLU A 1 86 ? -16.271 -32.790 7.759 1.00 36.94 86 GLU A C 1
ATOM 620 O O . GLU A 1 86 ? -16.252 -31.565 7.805 1.00 36.94 86 GLU A O 1
ATOM 625 N N . ALA A 1 87 ? -15.135 -33.447 7.501 1.00 36.84 87 ALA A N 1
ATOM 626 C CA . ALA A 1 87 ? -13.835 -32.758 7.429 1.00 36.84 87 ALA A CA 1
ATOM 627 C C . ALA A 1 87 ? -13.555 -32.004 6.103 1.00 36.84 87 ALA A C 1
ATOM 629 O O . ALA A 1 87 ? -12.550 -31.307 5.988 1.00 36.84 87 ALA A O 1
ATOM 630 N N . GLY A 1 88 ? -14.423 -32.118 5.090 1.00 33.84 88 GLY A N 1
ATOM 631 C CA . GLY A 1 88 ? -14.170 -31.568 3.747 1.00 33.84 88 GLY A CA 1
ATOM 632 C C . GLY A 1 88 ? -14.771 -30.188 3.452 1.00 33.84 88 GLY A C 1
ATOM 633 O O . GLY A 1 88 ? -14.408 -29.575 2.451 1.00 33.84 88 GLY A O 1
ATOM 634 N N . ARG A 1 89 ? -15.698 -29.684 4.281 1.00 32.53 89 ARG A N 1
ATOM 635 C CA . ARG A 1 89 ? -16.425 -28.424 4.007 1.00 32.53 89 ARG A CA 1
ATOM 636 C C . ARG A 1 89 ? -15.986 -27.239 4.865 1.00 32.53 89 ARG A C 1
ATOM 638 O O . ARG A 1 89 ? -16.121 -26.107 4.414 1.00 32.53 89 ARG A O 1
ATOM 645 N N . THR A 1 90 ? -15.409 -27.475 6.039 1.00 33.41 90 THR A N 1
ATOM 646 C CA . THR A 1 90 ? -15.120 -26.409 7.013 1.00 33.41 90 THR A CA 1
ATOM 647 C C . THR A 1 90 ? -13.873 -25.594 6.654 1.00 33.41 90 THR A C 1
ATOM 649 O O . THR A 1 90 ? -13.873 -24.372 6.804 1.00 33.41 90 THR A O 1
ATOM 652 N N . VAL A 1 91 ? -12.850 -26.229 6.067 1.00 37.94 91 VAL A N 1
ATOM 653 C CA . VAL A 1 91 ? -11.586 -25.557 5.700 1.00 37.94 91 VAL A CA 1
ATOM 654 C C . VAL A 1 91 ? -11.789 -24.548 4.561 1.00 37.94 91 VAL A C 1
ATOM 656 O O . VAL A 1 91 ? -11.261 -23.441 4.614 1.00 37.94 91 VAL A O 1
ATOM 659 N N . ALA A 1 92 ? -12.635 -24.864 3.573 1.00 34.03 92 ALA A N 1
ATOM 660 C CA . ALA A 1 92 ? -12.926 -23.959 2.456 1.00 34.03 92 ALA A CA 1
ATOM 661 C C . ALA A 1 92 ? -13.734 -22.712 2.876 1.00 34.03 92 ALA A C 1
ATOM 663 O O . ALA A 1 92 ? -13.642 -21.663 2.235 1.00 34.03 92 ALA A O 1
ATOM 664 N N . THR A 1 93 ? -14.506 -22.798 3.964 1.00 32.00 93 THR A N 1
ATOM 665 C CA . THR A 1 93 ? -15.301 -21.674 4.488 1.00 32.00 93 THR A CA 1
ATOM 666 C C . THR A 1 93 ? -14.532 -20.748 5.429 1.00 32.00 93 THR A C 1
ATOM 668 O O . THR A 1 93 ? -14.920 -19.590 5.583 1.00 32.00 93 THR A O 1
ATOM 671 N N . GLU A 1 94 ? -13.437 -21.206 6.036 1.00 35.34 94 GLU A N 1
ATOM 672 C CA . GLU A 1 94 ? -12.661 -20.407 6.992 1.00 35.34 94 GLU A CA 1
ATOM 6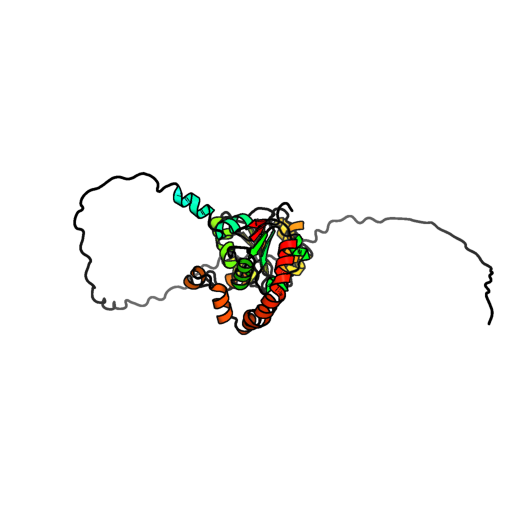73 C C . GLU A 1 94 ? -11.650 -19.490 6.286 1.00 35.34 94 GLU A C 1
ATOM 675 O O . GLU A 1 94 ? -11.535 -18.312 6.625 1.00 35.34 94 GLU A O 1
ATOM 680 N N . THR A 1 95 ? -11.036 -19.955 5.191 1.00 44.62 95 THR A N 1
ATOM 681 C CA . THR A 1 95 ? -10.170 -19.130 4.322 1.00 44.62 95 THR A CA 1
ATOM 682 C C . THR A 1 95 ? -10.937 -17.996 3.625 1.00 44.62 95 THR A C 1
ATOM 684 O O . THR A 1 95 ? -10.354 -16.982 3.252 1.00 44.62 95 THR A O 1
ATOM 687 N N . ALA A 1 96 ? -12.262 -18.121 3.480 1.00 44.91 96 ALA A N 1
ATOM 688 C CA . ALA A 1 96 ? -13.130 -17.047 2.990 1.00 44.91 96 ALA A CA 1
ATOM 689 C C . ALA A 1 96 ? -13.382 -15.936 4.034 1.00 44.91 96 ALA A C 1
ATOM 691 O O . ALA A 1 96 ? -13.894 -14.876 3.672 1.00 44.91 96 ALA A O 1
ATOM 692 N N . ARG A 1 97 ? -13.026 -16.156 5.310 1.00 62.47 97 ARG A N 1
ATOM 693 C CA . ARG A 1 97 ? -13.192 -15.193 6.413 1.00 62.47 97 ARG A CA 1
ATOM 694 C C . ARG A 1 97 ? -11.902 -14.489 6.829 1.00 62.47 97 ARG A C 1
ATOM 696 O O . ARG A 1 97 ? -11.981 -13.565 7.637 1.00 62.47 97 ARG A O 1
ATOM 703 N N . ASP A 1 98 ? -10.740 -14.882 6.303 1.00 90.12 98 ASP A N 1
ATOM 704 C CA . ASP A 1 98 ? -9.488 -14.194 6.621 1.00 90.12 98 ASP A CA 1
ATOM 705 C C . ASP A 1 98 ? -9.473 -12.795 5.969 1.00 90.12 98 ASP A C 1
ATOM 707 O O . ASP A 1 98 ? -9.476 -12.690 4.734 1.00 90.12 98 ASP A O 1
ATOM 711 N N . PRO A 1 99 ? -9.443 -11.702 6.757 1.00 92.06 99 PRO A N 1
ATOM 712 C CA . PRO A 1 99 ? -9.389 -10.350 6.213 1.00 92.06 99 PRO A CA 1
ATOM 713 C C . PRO A 1 99 ? -8.152 -10.095 5.339 1.00 92.06 99 PRO A C 1
ATOM 715 O O . PRO A 1 99 ? -8.208 -9.228 4.467 1.00 92.06 99 PRO A O 1
ATOM 718 N N . LEU A 1 100 ? -7.048 -10.826 5.528 1.00 93.25 100 LEU A N 1
ATOM 719 C CA . LEU A 1 100 ? -5.856 -10.693 4.688 1.00 93.25 100 LEU A CA 1
ATOM 720 C C . LEU A 1 100 ? -6.090 -11.266 3.291 1.00 93.25 100 LEU A C 1
ATOM 722 O O . LEU A 1 100 ? -5.792 -10.593 2.308 1.00 93.25 100 LEU A O 1
ATOM 726 N N . VAL A 1 101 ? -6.683 -12.459 3.193 1.00 94.50 101 VAL A N 1
ATOM 727 C CA . VAL A 1 101 ? -7.041 -13.075 1.904 1.00 94.50 101 VAL A CA 1
ATOM 728 C C . VAL A 1 101 ? -8.125 -12.257 1.203 1.00 94.50 101 VAL A C 1
ATOM 730 O O . VAL A 1 101 ? -8.048 -12.028 -0.005 1.00 94.50 101 VAL A O 1
ATOM 733 N N . ALA A 1 102 ? -9.114 -11.759 1.952 1.00 95.19 102 ALA A N 1
ATOM 734 C CA . ALA A 1 102 ? -10.148 -10.880 1.413 1.00 95.19 102 ALA A CA 1
ATOM 735 C C . ALA A 1 102 ? -9.557 -9.569 0.865 1.00 95.19 102 ALA A C 1
ATOM 737 O O . ALA A 1 102 ? -9.901 -9.167 -0.249 1.00 95.19 102 ALA A O 1
ATOM 738 N N . MET A 1 103 ? -8.625 -8.938 1.591 1.00 96.88 103 MET A N 1
ATOM 739 C CA . MET A 1 103 ? -7.915 -7.763 1.082 1.00 96.88 103 MET A CA 1
ATOM 740 C C . MET A 1 103 ? -7.050 -8.115 -0.130 1.00 96.88 103 MET A C 1
ATOM 742 O O . MET A 1 103 ? -7.091 -7.390 -1.114 1.00 96.88 103 MET A O 1
ATOM 746 N N . ALA A 1 104 ? -6.320 -9.233 -0.113 1.00 97.19 104 ALA A N 1
ATOM 747 C CA . ALA A 1 104 ? -5.474 -9.652 -1.231 1.00 97.19 104 ALA A CA 1
ATOM 748 C C . ALA A 1 104 ? -6.277 -9.833 -2.528 1.00 97.19 104 ALA A C 1
ATOM 750 O O . ALA A 1 104 ? -5.874 -9.347 -3.583 1.00 97.19 104 ALA A O 1
ATOM 751 N N . ARG A 1 105 ? -7.455 -10.462 -2.444 1.00 96.56 105 ARG A N 1
ATOM 752 C CA . ARG A 1 105 ? -8.383 -10.584 -3.579 1.00 96.56 105 ARG A CA 1
ATOM 753 C C . ARG A 1 105 ? -8.914 -9.233 -4.044 1.00 96.56 105 ARG A C 1
ATOM 755 O O . ARG A 1 105 ? -9.044 -9.024 -5.243 1.00 96.56 105 ARG A O 1
ATOM 762 N N . SER A 1 106 ? -9.210 -8.322 -3.114 1.00 96.44 106 SER A N 1
ATOM 763 C CA . SER A 1 106 ? -9.645 -6.969 -3.467 1.00 96.44 106 SER A CA 1
ATOM 764 C C . SER A 1 106 ? -8.534 -6.176 -4.154 1.00 96.44 106 SER A C 1
ATOM 766 O O . SER A 1 106 ? -8.807 -5.515 -5.145 1.00 96.44 106 SER A O 1
ATOM 768 N N . VAL A 1 107 ? -7.295 -6.272 -3.667 1.00 97.62 107 VAL A N 1
ATOM 769 C CA . VAL A 1 107 ? -6.117 -5.614 -4.250 1.00 97.62 107 VAL A CA 1
ATOM 770 C C . VAL A 1 107 ? -5.851 -6.127 -5.657 1.00 97.62 107 VAL A C 1
ATOM 772 O O . VAL A 1 107 ? -5.619 -5.326 -6.545 1.00 97.62 107 VAL A O 1
ATOM 775 N N . ALA A 1 108 ? -5.901 -7.442 -5.876 1.00 97.38 108 ALA A N 1
ATOM 776 C CA . ALA A 1 108 ? -5.627 -8.043 -7.181 1.00 97.38 108 ALA A CA 1
ATOM 777 C C . ALA A 1 108 ? -6.786 -7.911 -8.187 1.00 97.38 108 ALA A C 1
ATOM 779 O O . ALA A 1 108 ? -6.665 -8.369 -9.323 1.00 97.38 108 ALA A O 1
ATOM 780 N N . CYS A 1 109 ? -7.923 -7.340 -7.781 1.00 97.19 109 CYS A N 1
ATOM 781 C CA . CYS A 1 109 ? -9.062 -7.161 -8.668 1.00 97.19 109 CYS A CA 1
ATOM 782 C C . CYS A 1 109 ? -8.686 -6.175 -9.795 1.00 97.19 109 CYS A C 1
ATOM 784 O O . CYS A 1 109 ? -8.259 -5.056 -9.498 1.00 97.19 109 CYS A O 1
ATOM 786 N N . PRO A 1 110 ? -8.838 -6.550 -11.082 1.00 97.38 110 PRO A N 1
ATOM 787 C CA . PRO A 1 110 ? -8.451 -5.695 -12.201 1.00 97.38 110 PRO A CA 1
ATOM 788 C C . PRO A 1 110 ? -9.073 -4.301 -12.119 1.00 97.38 110 PRO A C 1
ATOM 790 O O . PRO A 1 110 ? -10.261 -4.164 -11.827 1.00 97.38 110 PRO A O 1
ATOM 793 N N . GLY A 1 111 ? -8.256 -3.279 -12.373 1.00 97.06 111 GLY A N 1
ATOM 794 C CA . GLY A 1 111 ? -8.662 -1.876 -12.313 1.00 97.06 111 GLY A CA 1
ATOM 795 C C . GLY A 1 111 ? -8.906 -1.334 -10.904 1.00 97.06 111 GLY A C 1
ATOM 796 O O . GLY A 1 111 ? -9.389 -0.220 -10.783 1.00 97.06 111 GLY A O 1
ATOM 797 N N . THR A 1 112 ? -8.598 -2.087 -9.843 1.00 97.94 112 THR A N 1
ATOM 798 C CA . THR A 1 112 ? -8.753 -1.591 -8.468 1.00 97.94 112 THR A CA 1
ATOM 799 C C . THR A 1 112 ? -7.517 -0.819 -8.027 1.00 97.94 112 THR A C 1
ATOM 801 O O . THR A 1 112 ? -6.396 -1.325 -8.123 1.00 97.94 112 THR A O 1
ATOM 804 N N . VAL A 1 113 ? -7.724 0.370 -7.466 1.00 98.25 113 VAL A N 1
ATOM 805 C CA . VAL A 1 113 ? -6.680 1.194 -6.852 1.00 98.25 113 VAL A CA 1
ATOM 806 C C . VAL A 1 113 ? -6.800 1.152 -5.328 1.00 98.25 113 VAL A C 1
ATOM 808 O O . VAL A 1 113 ? -7.784 1.611 -4.745 1.00 98.25 113 VAL A O 1
ATOM 811 N N . THR A 1 114 ? -5.786 0.596 -4.663 1.00 98.19 114 THR A N 1
ATOM 812 C CA . THR A 1 114 ? -5.758 0.401 -3.205 1.00 98.19 114 THR A CA 1
ATOM 813 C C . THR A 1 114 ? -4.630 1.184 -2.537 1.00 98.19 114 THR A C 1
ATOM 815 O O . THR A 1 114 ? -3.471 1.107 -2.942 1.00 98.19 114 THR A O 1
ATOM 818 N N . THR A 1 115 ? -4.931 1.873 -1.440 1.00 97.62 115 THR A N 1
ATOM 819 C CA . THR A 1 115 ? -3.913 2.478 -0.566 1.00 97.62 115 THR A CA 1
ATOM 820 C C . THR A 1 115 ? -4.054 1.986 0.868 1.00 97.62 115 THR A C 1
ATOM 822 O O . THR A 1 115 ? -5.090 1.440 1.255 1.00 97.62 115 THR A O 1
ATOM 825 N N . TRP A 1 116 ? -3.015 2.192 1.675 1.00 97.00 116 TRP A N 1
ATOM 826 C CA . TRP A 1 116 ? -3.053 1.929 3.111 1.00 97.00 116 TRP A CA 1
ATOM 827 C C . TRP A 1 116 ? -2.633 3.151 3.903 1.00 97.00 116 TRP A C 1
ATOM 829 O O . TRP A 1 116 ? -1.576 3.747 3.679 1.00 97.00 116 TRP A O 1
ATOM 839 N N . LEU A 1 117 ? -3.443 3.473 4.904 1.00 96.25 117 LEU A N 1
ATOM 840 C CA . LEU A 1 117 ? -3.172 4.571 5.813 1.00 96.25 117 LEU A CA 1
ATOM 841 C C . LEU A 1 117 ? -2.726 4.039 7.170 1.00 96.25 117 LEU A C 1
ATOM 843 O O . LEU A 1 117 ? -3.283 3.070 7.669 1.00 96.25 117 LEU A O 1
ATOM 847 N N . ASN A 1 118 ? -1.747 4.701 7.779 1.00 95.00 118 ASN A N 1
ATOM 848 C CA . ASN A 1 118 ? -1.394 4.576 9.188 1.00 95.00 118 ASN A CA 1
ATOM 849 C C . ASN A 1 118 ? -1.460 5.957 9.851 1.00 95.00 118 ASN A C 1
ATOM 851 O O . ASN A 1 118 ? -1.787 6.954 9.205 1.00 95.00 118 ASN A O 1
ATOM 855 N N . HIS A 1 119 ? -1.147 6.035 11.146 1.00 94.62 119 HIS A N 1
ATOM 856 C CA . HIS A 1 119 ? -1.241 7.284 11.909 1.00 94.62 119 HIS A CA 1
ATOM 857 C C . HIS A 1 119 ? -0.373 8.411 11.334 1.00 94.62 119 HIS A C 1
ATOM 859 O O . HIS A 1 119 ? -0.711 9.578 11.496 1.00 94.62 119 HIS A O 1
ATOM 865 N N . TRP A 1 120 ? 0.729 8.084 10.654 1.00 93.81 120 TRP A N 1
ATOM 866 C CA . TRP A 1 120 ? 1.596 9.068 10.014 1.00 93.81 120 TRP A CA 1
ATOM 867 C C . TRP A 1 120 ? 1.117 9.414 8.601 1.00 93.81 120 TRP A C 1
ATOM 869 O O . TRP A 1 120 ? 0.982 10.595 8.285 1.00 93.81 120 TRP A O 1
ATOM 879 N N . SER A 1 121 ? 0.826 8.418 7.755 1.00 94.50 121 SER A N 1
ATOM 880 C CA . SER A 1 121 ? 0.454 8.679 6.358 1.00 94.50 121 SER A CA 1
ATOM 881 C C . SER A 1 121 ? -0.898 9.369 6.227 1.00 94.50 121 SER A C 1
ATOM 883 O O . SER A 1 121 ? -1.021 10.236 5.378 1.00 94.50 121 SER A O 1
ATOM 885 N N . VAL A 1 122 ? -1.870 9.112 7.109 1.00 95.00 122 VAL A N 1
ATOM 886 C CA . VAL A 1 122 ? -3.167 9.820 7.080 1.00 95.00 122 VAL A CA 1
ATOM 887 C C . VAL A 1 122 ? -3.034 11.334 7.301 1.00 95.00 122 VAL A C 1
ATOM 889 O O . VAL A 1 122 ? -3.840 12.112 6.798 1.00 95.00 122 VAL A O 1
ATOM 892 N N . GLN A 1 123 ? -1.998 11.771 8.025 1.00 93.56 123 GLN A N 1
ATOM 893 C CA . GLN A 1 123 ? -1.713 13.194 8.251 1.00 93.56 123 GLN A CA 1
ATOM 894 C C . GLN A 1 123 ? -1.032 13.862 7.043 1.00 93.56 123 GLN A C 1
ATOM 896 O O . GLN A 1 123 ? -1.049 15.084 6.943 1.00 93.56 123 GLN A O 1
ATOM 901 N N . HIS A 1 124 ? -0.453 13.070 6.137 1.00 93.06 124 HIS A N 1
ATOM 902 C CA . HIS A 1 124 ? 0.319 13.526 4.973 1.00 93.06 124 HIS A CA 1
ATOM 903 C C . HIS A 1 124 ? -0.290 13.065 3.641 1.00 93.06 124 HIS A C 1
ATOM 905 O O . HIS A 1 124 ? 0.330 13.228 2.593 1.00 93.06 124 HIS A O 1
ATOM 911 N N . ALA A 1 125 ? -1.468 12.444 3.682 1.00 90.81 125 ALA A N 1
ATOM 912 C CA . ALA A 1 125 ? -2.123 11.913 2.502 1.00 90.81 125 ALA A CA 1
ATOM 913 C C . ALA A 1 125 ? -2.624 13.051 1.613 1.00 90.81 125 ALA A C 1
ATOM 915 O O . ALA A 1 125 ? -3.127 14.068 2.109 1.00 90.81 125 ALA A O 1
ATOM 916 N N . ASP A 1 126 ? -2.550 12.845 0.300 1.00 92.62 126 ASP A N 1
ATOM 917 C CA . ASP A 1 126 ? -3.267 13.697 -0.635 1.00 92.62 126 ASP A CA 1
ATOM 918 C C . ASP A 1 126 ? -4.737 13.273 -0.686 1.00 92.62 126 ASP A C 1
ATOM 920 O O . ASP A 1 126 ? -5.125 12.322 -1.364 1.00 92.62 126 ASP A O 1
ATOM 924 N N . TRP A 1 127 ? -5.571 13.997 0.056 1.00 93.31 127 TRP A N 1
ATOM 925 C CA . TRP A 1 127 ? -6.996 13.701 0.172 1.00 93.31 127 TRP A CA 1
ATOM 926 C C . TRP A 1 127 ? -7.744 13.793 -1.160 1.00 93.31 127 TRP A C 1
ATOM 928 O O . TRP A 1 127 ? -8.721 13.072 -1.332 1.00 93.31 127 TRP A O 1
ATOM 938 N N . ARG A 1 128 ? -7.272 14.612 -2.111 1.00 94.38 128 ARG A N 1
ATOM 939 C CA . ARG A 1 128 ? -7.880 14.687 -3.449 1.00 94.38 128 ARG A CA 1
ATOM 940 C C . ARG A 1 128 ? -7.662 13.396 -4.225 1.00 94.38 128 ARG A C 1
ATOM 942 O O . ARG A 1 128 ? -8.586 12.906 -4.864 1.00 94.38 128 ARG A O 1
ATOM 949 N N . SER A 1 129 ? -6.465 12.823 -4.137 1.00 95.50 129 SER A N 1
ATOM 950 C CA . SER A 1 129 ? -6.192 11.510 -4.717 1.00 95.50 129 SER A CA 1
ATOM 951 C C . SER A 1 129 ? -6.952 10.404 -3.989 1.00 95.50 129 SER A C 1
ATOM 953 O O . SER A 1 129 ? -7.532 9.552 -4.654 1.00 95.50 129 SER A O 1
ATOM 955 N N . LEU A 1 130 ? -7.054 10.445 -2.650 1.00 94.44 130 LEU A N 1
ATOM 956 C CA . LEU A 1 130 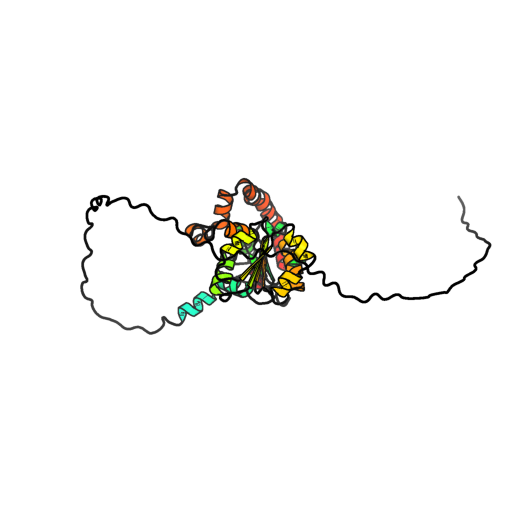? -7.836 9.464 -1.872 1.00 94.44 130 LEU A CA 1
ATOM 957 C C . LEU A 1 130 ? -9.311 9.387 -2.305 1.00 94.44 130 LEU A C 1
ATOM 959 O O . LEU A 1 130 ? -9.884 8.300 -2.370 1.00 94.44 130 LEU A O 1
ATOM 963 N N . GLU A 1 131 ? -9.918 10.524 -2.646 1.00 94.19 131 GLU A N 1
ATOM 964 C CA . GLU A 1 131 ? -11.281 10.613 -3.195 1.00 94.19 131 GLU A CA 1
ATOM 965 C C . GLU A 1 131 ? -11.438 9.957 -4.574 1.00 94.19 131 GLU A C 1
ATOM 967 O O . GLU A 1 131 ? -12.555 9.856 -5.068 1.00 94.19 131 GLU A O 1
ATOM 972 N N . ARG A 1 132 ? -10.352 9.497 -5.201 1.00 95.06 132 ARG A N 1
ATOM 973 C CA . ARG A 1 132 ? -10.352 8.813 -6.501 1.00 95.06 132 ARG A CA 1
ATOM 974 C C . ARG A 1 132 ? -9.952 7.339 -6.411 1.00 95.06 132 ARG A C 1
ATOM 976 O O . ARG A 1 132 ? -10.016 6.648 -7.419 1.00 95.06 132 ARG A O 1
ATOM 983 N N . LEU A 1 133 ? -9.574 6.851 -5.228 1.00 96.00 133 LEU A N 1
ATOM 984 C CA . LEU A 1 133 ? -9.190 5.450 -5.013 1.00 96.00 133 LEU A CA 1
ATOM 985 C C . LEU A 1 133 ? -10.405 4.572 -4.709 1.00 96.00 133 LEU A C 1
ATOM 987 O O . LEU A 1 133 ? -11.443 5.075 -4.275 1.00 96.00 133 LEU A O 1
ATOM 991 N N . ASP A 1 134 ? -10.248 3.260 -4.864 1.00 97.38 134 ASP A N 1
ATOM 992 C CA . ASP A 1 134 ? -11.312 2.275 -4.660 1.00 97.38 134 ASP A CA 1
ATOM 993 C C . ASP A 1 134 ? -11.327 1.693 -3.251 1.00 97.38 134 ASP A C 1
ATOM 995 O O . ASP A 1 134 ? -12.392 1.436 -2.694 1.00 97.38 134 ASP A O 1
ATOM 999 N N . VAL A 1 135 ? -10.151 1.443 -2.672 1.00 97.12 135 VAL A N 1
ATOM 1000 C CA . VAL A 1 135 ? -10.033 0.786 -1.366 1.00 97.12 135 VAL A CA 1
ATOM 1001 C C . VAL A 1 135 ? -8.973 1.472 -0.515 1.00 97.12 135 VAL A C 1
ATOM 1003 O O . VAL A 1 135 ? -7.827 1.643 -0.927 1.00 97.12 135 VAL A O 1
ATOM 1006 N N . VAL A 1 136 ? -9.344 1.822 0.717 1.00 97.06 136 VAL A N 1
ATOM 1007 C CA . VAL A 1 136 ? -8.425 2.368 1.722 1.00 97.06 136 VAL A CA 1
ATOM 1008 C C . VAL A 1 136 ? -8.316 1.383 2.881 1.00 97.06 136 VAL A C 1
ATOM 1010 O O . VAL A 1 136 ? -9.211 1.269 3.723 1.00 97.06 136 VAL A O 1
ATOM 1013 N N . GLY A 1 137 ? -7.212 0.644 2.912 1.00 96.19 137 GLY A N 1
ATOM 1014 C CA . GLY A 1 137 ? -6.866 -0.274 3.988 1.00 96.19 137 GLY A CA 1
ATOM 1015 C C . GLY A 1 137 ? -6.254 0.429 5.200 1.00 96.19 137 GLY A C 1
ATOM 1016 O O . GLY A 1 137 ? -5.794 1.573 5.135 1.00 96.19 137 GLY A O 1
ATOM 1017 N N . VAL A 1 138 ? -6.212 -0.290 6.323 1.00 94.94 138 VAL A N 1
ATOM 1018 C CA . VAL A 1 138 ? -5.595 0.192 7.565 1.00 94.94 138 VAL A CA 1
ATOM 1019 C C . VAL A 1 138 ? -4.255 -0.498 7.784 1.00 94.94 138 VAL A C 1
ATOM 1021 O O . VAL A 1 138 ? -4.173 -1.713 7.983 1.00 94.94 138 VAL A O 1
ATOM 1024 N N . ASP A 1 139 ? -3.203 0.309 7.785 1.00 91.94 139 ASP A N 1
ATOM 1025 C CA . ASP A 1 139 ? -1.864 -0.023 8.246 1.00 91.94 139 ASP A CA 1
ATOM 1026 C C . ASP A 1 139 ? -1.638 0.525 9.667 1.00 91.94 139 ASP A C 1
ATOM 1028 O O . ASP A 1 139 ? -2.175 1.552 10.083 1.00 91.94 139 ASP A O 1
ATOM 1032 N N . GLY A 1 140 ? -0.807 -0.171 10.434 1.00 88.81 140 GLY A N 1
ATOM 1033 C CA . GLY A 1 140 ? -0.422 0.236 11.776 1.00 88.81 140 GLY A CA 1
ATOM 1034 C C . GLY A 1 140 ? -1.485 -0.025 12.845 1.00 88.81 140 GLY A C 1
ATOM 1035 O O . GLY A 1 140 ? -2.693 0.103 12.656 1.00 88.81 140 GLY A O 1
ATOM 1036 N N . THR A 1 141 ? -1.005 -0.388 14.031 1.00 90.94 141 THR A N 1
ATOM 1037 C CA . THR A 1 141 ? -1.870 -0.690 15.177 1.00 90.94 141 THR A CA 1
ATOM 1038 C C . THR A 1 141 ? -2.534 0.570 15.742 1.00 90.94 141 THR A C 1
ATOM 1040 O O . THR A 1 141 ? -3.675 0.509 16.184 1.00 90.94 141 THR A O 1
ATOM 1043 N N . LEU A 1 142 ? -1.861 1.728 15.702 1.00 93.56 142 LEU A N 1
ATOM 1044 C CA . LEU A 1 142 ? -2.386 2.957 16.307 1.00 93.56 142 LEU A CA 1
ATOM 1045 C C . LEU A 1 142 ? -3.650 3.468 15.599 1.00 93.56 142 LEU A C 1
ATOM 1047 O O . LEU A 1 142 ? -4.646 3.743 16.265 1.00 93.56 142 LEU A O 1
ATOM 1051 N N . LEU A 1 143 ? -3.637 3.547 14.263 1.00 95.00 143 LEU A N 1
ATOM 1052 C CA . LEU A 1 143 ? -4.822 3.948 13.500 1.00 95.00 143 LEU A CA 1
ATOM 1053 C C . LEU A 1 143 ? -5.956 2.929 13.668 1.00 95.00 143 LEU A C 1
ATOM 1055 O O . LEU A 1 143 ? -7.098 3.324 13.885 1.00 95.00 143 LEU A O 1
ATOM 1059 N N . GLN A 1 144 ? -5.636 1.631 13.632 1.00 95.44 144 GLN A N 1
ATOM 1060 C CA . GLN A 1 144 ? -6.613 0.563 13.845 1.00 95.44 144 GLN A CA 1
ATOM 1061 C C . GLN A 1 144 ? -7.331 0.698 15.197 1.00 95.44 144 GLN A C 1
ATOM 1063 O O . GLN A 1 144 ? -8.558 0.644 15.248 1.00 95.44 144 GLN A O 1
ATOM 1068 N N . LEU A 1 145 ? -6.580 0.886 16.287 1.00 94.81 145 LEU A N 1
ATOM 1069 C CA . LEU A 1 145 ? -7.147 1.035 17.629 1.00 94.81 145 LEU A CA 1
ATOM 1070 C C . LEU A 1 145 ? -7.980 2.311 17.753 1.00 94.81 145 LEU A C 1
ATOM 1072 O O . LEU A 1 145 ? -9.078 2.266 18.303 1.00 94.81 145 LEU A O 1
ATOM 1076 N N . ALA A 1 146 ? -7.495 3.430 17.213 1.00 95.19 146 ALA A N 1
ATOM 1077 C CA . ALA A 1 146 ? -8.232 4.687 17.243 1.00 95.19 146 ALA A CA 1
ATOM 1078 C C . ALA A 1 146 ? -9.579 4.563 16.505 1.00 95.19 146 ALA A C 1
ATOM 1080 O O . ALA A 1 146 ? -10.615 4.958 17.038 1.00 95.19 146 ALA A O 1
ATOM 1081 N N . LEU A 1 147 ? -9.589 3.937 15.321 1.00 95.12 147 LEU A N 1
ATOM 1082 C CA . LEU A 1 147 ? -10.816 3.657 14.564 1.00 95.12 147 LEU A CA 1
ATOM 1083 C C . LEU A 1 147 ? -11.753 2.698 15.312 1.00 95.12 147 LEU A C 1
ATOM 1085 O O . LEU A 1 147 ? -12.966 2.898 15.310 1.00 95.12 147 LEU A O 1
ATOM 1089 N N . ALA A 1 148 ? -11.216 1.699 16.015 1.00 94.69 148 ALA A N 1
ATOM 1090 C CA . ALA A 1 148 ? -12.031 0.803 16.830 1.00 94.69 148 ALA A CA 1
ATOM 1091 C C . ALA A 1 148 ? -12.745 1.545 17.974 1.00 94.69 148 ALA A C 1
ATOM 1093 O O . ALA A 1 148 ? -13.916 1.266 18.237 1.00 94.69 148 ALA A O 1
ATOM 1094 N N . VAL A 1 149 ? -12.076 2.514 18.613 1.00 93.56 149 VAL A N 1
ATOM 1095 C CA . VAL A 1 149 ? -12.665 3.372 19.659 1.00 93.56 149 VAL A CA 1
ATOM 1096 C C . VAL A 1 149 ? -13.775 4.269 19.101 1.00 93.56 149 VAL A C 1
ATOM 1098 O O . VAL A 1 149 ? -14.747 4.530 19.804 1.00 93.56 149 VAL A O 1
ATOM 1101 N N . SER A 1 150 ? -13.698 4.681 17.832 1.00 92.12 150 SER A N 1
ATOM 1102 C CA . SER A 1 150 ? -14.776 5.419 17.155 1.00 92.12 150 SER A CA 1
ATOM 1103 C C . SER A 1 150 ? -15.859 4.524 16.529 1.00 92.12 150 SER A C 1
ATOM 1105 O O . SER A 1 150 ? -16.684 5.007 15.757 1.00 92.12 150 SER A O 1
ATOM 1107 N N . GLY A 1 151 ? -15.886 3.227 16.859 1.00 91.62 151 GLY A N 1
ATOM 1108 C CA . GLY A 1 151 ? -16.917 2.282 16.413 1.00 91.62 151 GLY A CA 1
ATOM 1109 C C . GLY A 1 151 ? -16.621 1.563 15.091 1.00 91.62 151 GLY A C 1
ATOM 1110 O O . GLY A 1 151 ? -17.429 0.750 14.646 1.00 91.62 151 GLY A O 1
ATOM 1111 N N . ARG A 1 152 ? -15.457 1.793 14.471 1.00 92.56 152 ARG A N 1
ATOM 1112 C CA . ARG A 1 152 ? -15.037 1.168 13.204 1.00 92.56 152 ARG A CA 1
ATOM 1113 C C . ARG A 1 152 ? -14.080 0.009 13.469 1.00 92.56 152 ARG A C 1
ATOM 1115 O O . ARG A 1 152 ? -12.866 0.178 13.567 1.00 92.56 152 ARG A O 1
ATOM 1122 N N . ARG A 1 153 ? -14.624 -1.204 13.587 1.00 91.81 153 ARG A N 1
ATOM 1123 C CA . ARG A 1 153 ? -13.825 -2.420 13.812 1.00 91.81 153 ARG A CA 1
ATOM 1124 C C . ARG A 1 153 ? -13.257 -2.956 12.499 1.00 91.81 153 ARG A C 1
ATOM 1126 O O . ARG A 1 153 ? -13.893 -3.749 11.811 1.00 91.81 153 ARG A O 1
ATOM 1133 N N . LEU A 1 154 ? -12.044 -2.515 12.186 1.00 92.88 154 LEU A N 1
ATOM 1134 C CA . LEU A 1 154 ? -11.292 -2.886 10.988 1.00 92.88 154 LEU A CA 1
ATOM 1135 C C . LEU A 1 154 ? -10.161 -3.856 11.347 1.00 92.88 154 LEU A C 1
ATOM 1137 O O . LEU A 1 154 ? -9.495 -3.717 12.379 1.00 92.88 154 LEU A O 1
ATOM 1141 N N . ALA A 1 155 ? -9.909 -4.832 10.483 1.00 93.00 155 ALA A N 1
ATOM 1142 C CA . ALA A 1 155 ? -8.692 -5.620 10.536 1.00 93.00 155 ALA A CA 1
ATOM 1143 C C . ALA A 1 155 ? -7.527 -4.781 10.004 1.00 93.00 155 ALA A C 1
ATOM 1145 O O . ALA A 1 155 ? -7.657 -4.058 9.019 1.00 93.00 155 ALA A O 1
ATOM 1146 N N . ARG A 1 156 ? -6.356 -4.906 10.630 1.00 93.19 156 ARG A N 1
ATOM 1147 C CA . ARG A 1 156 ? -5.124 -4.400 10.030 1.00 93.19 156 ARG A CA 1
ATOM 1148 C C . ARG A 1 156 ? -4.823 -5.233 8.784 1.00 93.19 156 ARG A C 1
ATOM 1150 O O . ARG A 1 156 ? -4.823 -6.459 8.863 1.00 93.19 156 ARG A O 1
ATOM 1157 N N . THR A 1 157 ? -4.572 -4.601 7.654 1.00 93.81 157 THR A N 1
ATOM 1158 C CA . THR A 1 157 ? -4.388 -5.280 6.360 1.00 93.81 157 THR A CA 1
ATOM 1159 C C . THR A 1 157 ? -3.169 -4.729 5.638 1.00 93.81 157 THR A C 1
ATOM 1161 O O . THR A 1 157 ? -3.162 -4.667 4.422 1.00 93.81 157 THR A O 1
ATOM 1164 N N . SER A 1 158 ? -2.150 -4.306 6.388 1.00 92.75 158 SER A N 1
ATOM 1165 C CA . SER A 1 158 ? -0.965 -3.618 5.874 1.00 92.75 158 SER A CA 1
ATOM 1166 C C . SER A 1 158 ? -0.308 -4.334 4.689 1.00 92.75 158 SER A C 1
ATOM 1168 O O . SER A 1 158 ? -0.353 -5.561 4.581 1.00 92.75 158 SER A O 1
ATOM 1170 N N . ALA A 1 159 ? 0.309 -3.554 3.797 1.00 93.31 159 ALA A N 1
ATOM 1171 C CA . ALA A 1 159 ? 0.874 -4.055 2.546 1.00 93.31 159 ALA A CA 1
ATOM 1172 C C . ALA A 1 159 ? 1.871 -5.213 2.753 1.00 93.31 159 ALA A C 1
ATOM 1174 O O . ALA A 1 159 ? 1.858 -6.168 1.983 1.00 93.31 159 ALA A O 1
ATOM 1175 N N . ASP A 1 160 ? 2.663 -5.191 3.830 1.00 91.31 160 ASP A N 1
ATOM 1176 C CA . ASP A 1 160 ? 3.584 -6.273 4.206 1.00 91.31 160 ASP A CA 1
ATOM 1177 C C . ASP A 1 160 ? 2.890 -7.600 4.536 1.00 91.31 160 ASP A C 1
ATOM 1179 O O . ASP A 1 160 ? 3.479 -8.653 4.322 1.00 91.31 160 ASP A O 1
ATOM 1183 N N . LEU A 1 161 ? 1.641 -7.562 5.004 1.00 91.56 161 LEU A N 1
ATOM 1184 C CA . LEU A 1 161 ? 0.840 -8.754 5.294 1.00 91.56 161 LEU A CA 1
ATOM 1185 C C . LEU A 1 161 ? 0.062 -9.242 4.066 1.00 91.56 161 LEU A C 1
ATOM 1187 O O . LEU A 1 161 ? -0.181 -10.438 3.908 1.00 91.56 161 LEU A O 1
ATOM 1191 N N . VAL A 1 162 ? -0.369 -8.315 3.208 1.00 95.19 162 VAL A N 1
ATOM 1192 C CA . VAL A 1 162 ? -1.261 -8.612 2.081 1.00 95.19 162 VAL A CA 1
ATOM 1193 C C . VAL A 1 162 ? -0.492 -8.972 0.814 1.00 95.19 162 VAL A C 1
ATOM 1195 O O . VAL A 1 162 ? -0.848 -9.948 0.157 1.00 95.19 162 VAL A O 1
ATOM 1198 N N . LEU A 1 163 ? 0.571 -8.240 0.471 1.00 95.56 163 LEU A N 1
ATOM 1199 C CA . LEU A 1 163 ? 1.303 -8.439 -0.785 1.00 95.56 163 LEU A CA 1
ATOM 1200 C C . LEU A 1 163 ? 1.922 -9.833 -0.944 1.00 95.56 163 LEU A C 1
ATOM 1202 O O . LEU A 1 163 ? 1.824 -10.368 -2.048 1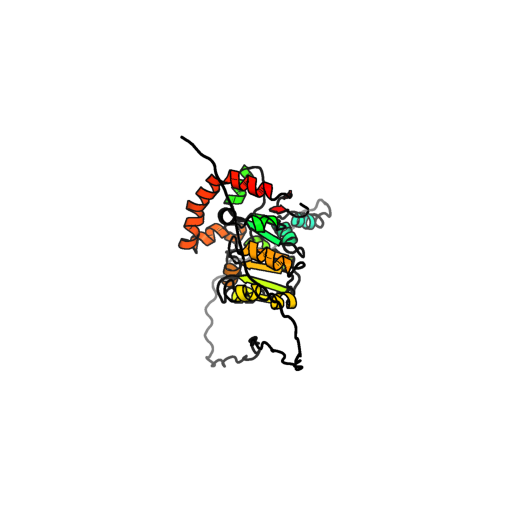.00 95.56 163 LEU A O 1
ATOM 1206 N N . PRO A 1 164 ? 2.475 -10.483 0.102 1.00 92.75 164 PRO A N 1
ATOM 1207 C CA . PRO A 1 164 ? 2.910 -11.872 -0.020 1.00 92.75 164 PRO A CA 1
ATOM 1208 C C . PRO A 1 164 ? 1.774 -12.805 -0.456 1.00 92.75 164 PRO A C 1
ATOM 1210 O O . PRO A 1 164 ? 1.971 -13.657 -1.320 1.00 92.75 164 PRO A O 1
ATOM 1213 N N . THR A 1 165 ? 0.565 -12.606 0.079 1.00 94.25 165 THR A N 1
ATOM 1214 C CA . THR A 1 165 ? -0.630 -13.385 -0.287 1.00 94.25 165 THR A CA 1
ATOM 1215 C C . THR A 1 165 ? -1.084 -13.067 -1.712 1.00 94.25 165 THR A C 1
ATOM 1217 O O . THR A 1 165 ? -1.403 -13.982 -2.467 1.00 94.25 165 THR A O 1
ATOM 1220 N N . VAL A 1 166 ? -1.055 -11.791 -2.118 1.00 96.38 166 VAL A N 1
ATOM 1221 C CA . VAL A 1 166 ? -1.364 -11.377 -3.498 1.00 96.38 166 VAL A CA 1
ATOM 1222 C C . VAL A 1 166 ? -0.449 -12.091 -4.490 1.00 96.38 166 VAL A C 1
ATOM 1224 O O . VAL A 1 166 ? -0.935 -12.723 -5.421 1.00 96.38 166 VAL A O 1
ATOM 1227 N N . LEU A 1 167 ? 0.864 -12.033 -4.265 1.00 94.38 167 LEU A N 1
ATOM 1228 C CA . LEU A 1 167 ? 1.870 -12.553 -5.192 1.00 94.38 167 LEU A CA 1
ATOM 1229 C C . LEU A 1 167 ? 1.920 -14.086 -5.240 1.00 94.38 167 LEU A C 1
ATOM 1231 O O . LEU A 1 167 ? 2.208 -14.637 -6.296 1.00 94.38 167 LEU A O 1
ATOM 1235 N N . SER A 1 168 ? 1.667 -14.769 -4.118 1.00 91.31 168 SER A N 1
ATOM 1236 C CA . SER A 1 168 ? 1.815 -16.232 -4.026 1.00 91.31 168 SER A CA 1
ATOM 1237 C C . SER A 1 168 ? 0.520 -17.027 -4.195 1.00 91.31 168 SER A C 1
ATOM 1239 O O . SER A 1 168 ? 0.587 -18.194 -4.574 1.00 91.31 168 SER A O 1
ATOM 1241 N N . GLN A 1 169 ? -0.645 -16.441 -3.896 1.00 92.12 169 GLN A N 1
ATOM 1242 C CA . GLN A 1 169 ? -1.922 -17.171 -3.867 1.00 92.12 169 GLN A CA 1
ATOM 1243 C C . GLN A 1 169 ? -2.994 -16.597 -4.793 1.00 92.12 169 GLN A C 1
ATOM 1245 O O . GLN A 1 169 ? -3.914 -17.325 -5.163 1.00 92.12 169 GLN A O 1
ATOM 1250 N N . VAL A 1 170 ? -2.936 -15.301 -5.115 1.00 94.62 170 VAL A N 1
ATOM 1251 C CA . VAL A 1 170 ? -3.995 -14.636 -5.892 1.00 94.62 170 VAL A CA 1
ATOM 1252 C C . VAL A 1 170 ? -3.576 -14.431 -7.341 1.00 94.62 170 VAL A C 1
ATOM 1254 O O . VAL A 1 170 ? -4.344 -14.746 -8.247 1.00 94.62 170 VAL A O 1
ATOM 1257 N N . LEU A 1 171 ? -2.366 -13.923 -7.565 1.00 94.31 171 LEU A N 1
ATOM 1258 C CA . LEU A 1 171 ? -1.789 -13.822 -8.897 1.00 94.31 171 LEU A CA 1
ATOM 1259 C C . LEU A 1 171 ? -1.287 -15.190 -9.366 1.00 94.31 171 LEU A C 1
ATOM 1261 O O . LEU A 1 171 ? -0.778 -15.993 -8.583 1.00 94.31 171 LEU A O 1
ATOM 1265 N N . GLY A 1 172 ? -1.448 -15.455 -10.663 1.00 89.62 172 GLY A N 1
ATOM 1266 C CA . GLY A 1 172 ? -0.974 -16.689 -11.279 1.00 89.62 172 GLY A CA 1
ATOM 1267 C C . GLY A 1 172 ? 0.551 -16.713 -11.462 1.00 89.62 172 GLY A C 1
ATOM 1268 O O . GLY A 1 172 ? 1.203 -15.664 -11.4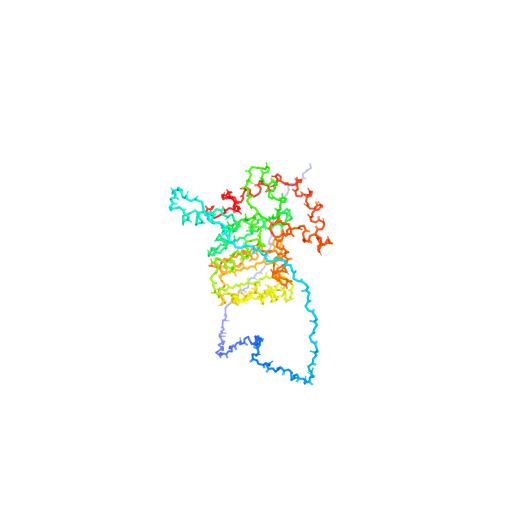63 1.00 89.62 172 GLY A O 1
ATOM 1269 N N . PRO A 1 173 ? 1.147 -17.899 -11.676 1.00 89.12 173 PRO A N 1
ATOM 1270 C CA . PRO A 1 173 ? 2.548 -18.007 -12.070 1.00 89.12 173 PRO A CA 1
ATOM 1271 C C . PRO A 1 173 ? 2.842 -17.188 -13.332 1.00 89.12 173 PRO A C 1
ATOM 1273 O O . PRO A 1 173 ? 2.075 -17.215 -14.293 1.00 89.12 173 PRO A O 1
ATOM 1276 N N . GLY A 1 174 ? 3.972 -16.482 -13.343 1.00 92.62 174 GLY A N 1
ATOM 1277 C CA . GLY A 1 174 ? 4.389 -15.647 -14.470 1.00 92.62 174 GLY A CA 1
ATOM 1278 C C . GLY A 1 174 ? 3.696 -14.288 -14.548 1.00 92.62 174 GLY A C 1
ATOM 1279 O O . GLY A 1 174 ? 3.951 -13.565 -15.515 1.00 92.62 174 GLY A O 1
ATOM 1280 N N . ALA A 1 175 ? 2.882 -13.925 -13.547 1.00 96.69 175 ALA A N 1
ATOM 1281 C CA . ALA A 1 175 ? 2.177 -12.650 -13.514 1.00 96.69 175 ALA A CA 1
ATOM 1282 C C . ALA A 1 175 ? 3.109 -11.465 -13.783 1.00 96.69 175 ALA A C 1
ATOM 1284 O O . ALA A 1 175 ? 4.281 -11.468 -13.390 1.00 96.69 175 ALA A O 1
ATOM 1285 N N . ARG A 1 176 ? 2.591 -10.444 -14.464 1.00 98.31 176 ARG A N 1
ATOM 1286 C CA . ARG A 1 176 ? 3.356 -9.236 -14.798 1.00 98.31 176 ARG A CA 1
ATOM 1287 C C . ARG A 1 176 ? 3.175 -8.186 -13.716 1.00 98.31 176 ARG A C 1
ATOM 1289 O O . ARG A 1 176 ? 2.074 -7.674 -13.530 1.00 98.31 176 ARG A O 1
ATOM 1296 N N . VAL A 1 177 ? 4.254 -7.842 -13.022 1.00 98.50 177 VAL A N 1
ATOM 1297 C CA . VAL A 1 177 ? 4.232 -6.895 -11.902 1.00 98.50 177 VAL A CA 1
ATOM 1298 C C . VAL A 1 177 ? 5.168 -5.725 -12.174 1.00 98.50 177 VAL A C 1
ATOM 1300 O O . VAL A 1 177 ? 6.305 -5.912 -12.599 1.00 98.50 177 VAL A O 1
ATOM 1303 N N . ALA A 1 178 ? 4.707 -4.508 -11.911 1.00 98.62 178 ALA A N 1
ATOM 1304 C CA . ALA A 1 178 ? 5.555 -3.324 -11.884 1.00 98.62 178 ALA A CA 1
ATOM 1305 C C . ALA A 1 178 ? 5.868 -2.943 -10.433 1.00 98.62 178 ALA A C 1
ATOM 1307 O O . ALA A 1 178 ? 4.955 -2.731 -9.637 1.00 98.62 178 ALA A O 1
ATOM 1308 N N . LEU A 1 179 ? 7.152 -2.844 -10.089 1.00 98.62 179 LEU A N 1
ATOM 1309 C CA . LEU A 1 179 ? 7.618 -2.295 -8.815 1.00 98.62 179 LEU A CA 1
ATOM 1310 C C . LEU A 1 179 ? 8.150 -0.886 -9.061 1.00 98.62 179 LEU A C 1
ATOM 1312 O O . LEU A 1 179 ? 9.134 -0.725 -9.783 1.00 98.62 179 LEU A O 1
ATOM 1316 N N . ILE A 1 180 ? 7.513 0.120 -8.464 1.00 98.50 180 ILE A N 1
ATOM 1317 C CA . ILE A 1 180 ? 7.852 1.527 -8.690 1.00 98.50 180 ILE A CA 1
ATOM 1318 C C . ILE A 1 180 ? 8.150 2.192 -7.353 1.00 98.50 180 ILE A C 1
ATOM 1320 O O . ILE A 1 180 ? 7.255 2.377 -6.528 1.00 98.50 180 ILE A O 1
ATOM 1324 N N . GLY A 1 181 ? 9.405 2.555 -7.122 1.00 97.44 181 GLY A N 1
ATOM 1325 C CA . GLY A 1 181 ? 9.816 3.292 -5.933 1.00 97.44 181 GLY A CA 1
ATOM 1326 C C . GLY A 1 181 ? 11.135 2.837 -5.330 1.00 97.44 181 GLY A C 1
ATOM 1327 O O . GLY A 1 181 ? 11.904 2.080 -5.920 1.00 97.44 181 GLY A O 1
ATOM 1328 N N . GLY A 1 182 ? 11.410 3.340 -4.128 1.00 95.38 182 GLY A N 1
ATOM 1329 C CA . GLY A 1 182 ? 12.728 3.220 -3.513 1.00 95.38 182 GLY A CA 1
ATOM 1330 C C . GLY A 1 182 ? 13.807 4.037 -4.240 1.00 95.38 182 GLY A C 1
ATOM 1331 O O . GLY A 1 182 ? 13.556 4.742 -5.218 1.00 95.38 182 GLY A O 1
ATOM 1332 N N . ARG A 1 183 ? 15.034 3.968 -3.720 1.00 95.56 183 ARG A N 1
ATOM 1333 C CA . ARG A 1 183 ? 16.220 4.586 -4.342 1.00 95.56 183 ARG A CA 1
ATOM 1334 C C . ARG A 1 183 ? 16.669 3.809 -5.588 1.00 95.56 183 ARG A C 1
ATOM 1336 O O . ARG A 1 183 ? 16.322 2.631 -5.697 1.00 95.56 183 ARG A O 1
ATOM 1343 N N . PRO A 1 184 ? 17.488 4.411 -6.472 1.00 96.50 184 PRO A N 1
ATOM 1344 C CA . PRO A 1 184 ? 18.068 3.697 -7.607 1.00 96.50 184 PRO A CA 1
ATOM 1345 C C . PRO A 1 184 ? 18.674 2.351 -7.184 1.00 96.50 184 PRO A C 1
ATOM 1347 O O . PRO A 1 184 ? 19.450 2.280 -6.226 1.00 96.50 184 PRO A O 1
ATOM 1350 N N . GLY A 1 185 ? 18.269 1.272 -7.858 1.00 95.56 185 GLY A N 1
ATOM 1351 C CA . GLY A 1 185 ? 18.686 -0.105 -7.568 1.00 95.56 185 GLY A CA 1
ATOM 1352 C C . GLY A 1 185 ? 17.803 -0.877 -6.577 1.00 95.56 185 GLY A C 1
ATOM 1353 O O . GLY A 1 185 ? 17.871 -2.107 -6.551 1.00 95.56 185 GLY A O 1
ATOM 1354 N N . VAL A 1 186 ? 16.961 -0.210 -5.776 1.00 96.56 186 VAL A N 1
ATOM 1355 C CA . VAL A 1 186 ? 16.119 -0.871 -4.756 1.00 96.56 186 VAL A CA 1
ATOM 1356 C C . VAL A 1 186 ? 15.014 -1.699 -5.410 1.00 96.56 186 VAL A C 1
ATOM 1358 O O . VAL A 1 186 ? 14.895 -2.889 -5.116 1.00 96.56 186 VAL A O 1
ATOM 1361 N N . ALA A 1 187 ? 14.247 -1.117 -6.336 1.00 96.81 187 ALA A N 1
ATOM 1362 C CA . ALA A 1 187 ? 13.201 -1.842 -7.058 1.00 96.81 187 ALA A CA 1
ATOM 1363 C C . ALA A 1 187 ? 13.771 -3.039 -7.841 1.00 96.81 187 ALA A C 1
ATOM 1365 O O . ALA A 1 187 ? 13.173 -4.112 -7.860 1.00 96.81 187 ALA A O 1
ATOM 1366 N N . GLN A 1 188 ? 14.962 -2.896 -8.429 1.00 96.88 188 GLN A N 1
ATOM 1367 C CA . GLN A 1 188 ? 15.638 -3.966 -9.164 1.00 96.88 188 GLN A CA 1
ATOM 1368 C C . GLN A 1 188 ? 16.080 -5.105 -8.231 1.00 96.88 188 GLN A C 1
ATOM 1370 O O . GLN A 1 188 ? 15.927 -6.276 -8.574 1.00 96.88 188 GLN A O 1
ATOM 1375 N N . ALA A 1 189 ? 16.589 -4.788 -7.037 1.00 97.00 189 ALA A N 1
ATOM 1376 C CA . ALA A 1 189 ? 16.935 -5.790 -6.029 1.00 97.00 189 ALA A CA 1
ATOM 1377 C C . ALA A 1 189 ? 15.696 -6.509 -5.462 1.00 97.00 189 ALA A C 1
ATOM 1379 O O . ALA A 1 189 ? 15.758 -7.704 -5.170 1.00 97.00 189 ALA A O 1
ATOM 1380 N N . ALA A 1 190 ? 14.568 -5.808 -5.321 1.00 96.81 190 ALA A N 1
ATOM 1381 C CA . ALA A 1 190 ? 13.290 -6.417 -4.958 1.00 96.81 190 ALA A CA 1
ATOM 1382 C C . ALA A 1 190 ? 12.773 -7.348 -6.068 1.00 96.81 190 ALA A C 1
ATOM 1384 O O . ALA A 1 190 ? 12.358 -8.470 -5.789 1.00 96.81 190 ALA A O 1
ATOM 1385 N N . ALA A 1 191 ? 12.874 -6.928 -7.333 1.00 96.06 191 ALA A N 1
ATOM 1386 C CA . ALA A 1 191 ? 12.456 -7.719 -8.489 1.00 96.06 191 ALA A CA 1
ATOM 1387 C C . ALA A 1 191 ? 13.181 -9.070 -8.584 1.00 96.06 191 ALA A C 1
ATOM 1389 O O . ALA A 1 191 ? 12.557 -10.080 -8.891 1.00 96.06 191 ALA A O 1
ATOM 1390 N N . GLN A 1 192 ? 14.478 -9.115 -8.256 1.00 95.50 192 GLN A N 1
ATOM 1391 C CA . GLN A 1 192 ? 15.274 -10.354 -8.273 1.00 95.50 192 GLN A CA 1
ATOM 1392 C C . GLN A 1 192 ? 14.765 -11.436 -7.309 1.00 95.50 192 GLN A C 1
ATOM 1394 O O . GLN A 1 192 ? 15.082 -12.608 -7.496 1.00 95.50 192 GLN A O 1
ATOM 1399 N N . ARG A 1 193 ? 13.977 -11.059 -6.298 1.00 94.00 193 ARG A N 1
ATOM 1400 C CA . ARG A 1 193 ? 13.398 -11.980 -5.309 1.00 94.00 193 ARG A CA 1
ATOM 1401 C C . ARG A 1 193 ? 12.030 -12.522 -5.710 1.00 94.00 193 ARG A C 1
ATOM 1403 O O . ARG A 1 193 ? 11.555 -13.493 -5.136 1.00 94.00 193 ARG A O 1
ATOM 1410 N N . LEU A 1 194 ? 11.396 -11.936 -6.723 1.00 93.00 194 LEU A N 1
ATOM 1411 C CA . LEU A 1 194 ? 10.110 -12.392 -7.249 1.00 93.00 194 LEU A CA 1
ATOM 1412 C C . LEU A 1 194 ? 10.331 -13.326 -8.446 1.00 93.00 194 LEU A C 1
ATOM 1414 O O . LEU A 1 194 ? 9.968 -13.017 -9.576 1.00 93.00 194 LEU A O 1
ATOM 1418 N N . SER A 1 195 ? 10.961 -14.477 -8.198 1.00 87.19 195 SER A N 1
ATOM 1419 C CA . SER A 1 195 ? 11.411 -15.402 -9.254 1.00 87.19 195 SER A CA 1
ATOM 1420 C C . SER A 1 195 ? 10.283 -16.028 -10.088 1.00 87.19 195 SER A C 1
ATOM 1422 O O . SER A 1 195 ? 10.502 -16.395 -11.241 1.00 87.19 195 SER A O 1
ATOM 1424 N N . SER A 1 196 ? 9.072 -16.127 -9.536 1.00 89.19 196 SER A N 1
ATOM 1425 C CA . SER A 1 196 ? 7.880 -16.652 -10.216 1.00 89.19 196 SER A CA 1
ATOM 1426 C C . SER A 1 196 ? 7.073 -15.583 -10.962 1.00 89.19 196 SER A C 1
ATOM 1428 O O . SER A 1 196 ? 5.967 -15.865 -11.425 1.00 89.19 196 SER A O 1
ATOM 1430 N N . THR A 1 197 ? 7.587 -14.358 -11.056 1.00 94.38 197 THR A N 1
ATOM 1431 C CA . THR A 1 197 ? 6.870 -13.181 -11.549 1.00 94.38 197 THR A CA 1
ATOM 1432 C C . THR A 1 197 ? 7.712 -12.486 -12.613 1.00 94.38 197 THR A C 1
ATOM 1434 O O . THR A 1 197 ? 8.927 -12.355 -12.486 1.00 94.38 197 THR A O 1
ATOM 1437 N N . THR A 1 198 ? 7.073 -12.008 -13.676 1.00 97.19 198 THR A N 1
ATOM 1438 C CA . THR A 1 198 ? 7.744 -11.137 -14.642 1.00 97.19 198 THR A CA 1
ATOM 1439 C C . THR A 1 198 ? 7.698 -9.722 -14.085 1.00 97.19 198 THR A C 1
ATOM 1441 O O . THR A 1 198 ? 6.612 -9.167 -13.940 1.00 97.19 198 THR A O 1
ATOM 1444 N N . VAL A 1 199 ? 8.848 -9.132 -13.752 1.00 97.81 199 VAL A N 1
ATOM 1445 C CA . VAL A 1 199 ? 8.890 -7.833 -13.062 1.00 97.81 199 VAL A CA 1
ATOM 1446 C C . VAL A 1 199 ? 9.552 -6.752 -13.910 1.00 97.81 199 VAL A C 1
ATOM 1448 O O . VAL A 1 199 ? 10.662 -6.943 -14.407 1.00 97.81 199 VAL A O 1
ATOM 1451 N N . VAL A 1 200 ? 8.903 -5.591 -14.009 1.00 97.88 200 VAL A N 1
ATOM 1452 C CA . VAL A 1 200 ? 9.549 -4.328 -14.391 1.00 97.88 200 VAL A CA 1
ATOM 1453 C C . VAL A 1 200 ? 9.802 -3.499 -13.133 1.00 97.88 200 VAL A C 1
ATOM 1455 O O . VAL A 1 200 ? 8.940 -3.393 -12.263 1.00 97.88 200 VAL A O 1
ATOM 1458 N N . ALA A 1 201 ? 11.009 -2.954 -13.009 1.00 97.88 201 ALA A N 1
ATOM 1459 C CA . ALA A 1 201 ? 11.454 -2.217 -11.834 1.00 97.88 201 ALA A CA 1
ATOM 1460 C C . ALA A 1 201 ? 11.831 -0.789 -12.227 1.00 97.88 201 ALA A C 1
ATOM 1462 O O . ALA A 1 201 ? 12.665 -0.603 -13.112 1.00 97.88 201 ALA A O 1
ATOM 1463 N N . ILE A 1 202 ? 11.223 0.183 -11.556 1.00 98.00 202 ILE A N 1
ATOM 1464 C CA . ILE A 1 202 ? 11.346 1.620 -11.814 1.00 98.00 202 ILE A CA 1
ATOM 1465 C C . ILE A 1 202 ? 11.684 2.275 -10.473 1.00 98.00 202 ILE A C 1
ATOM 1467 O O . ILE A 1 202 ? 10.989 2.041 -9.481 1.00 98.00 202 ILE A O 1
ATOM 1471 N N . ASP A 1 203 ? 12.766 3.046 -10.389 1.00 97.06 203 ASP A N 1
ATOM 1472 C CA . ASP A 1 203 ? 13.065 3.762 -9.145 1.00 97.06 203 ASP A CA 1
ATOM 1473 C C . ASP A 1 203 ? 12.134 4.965 -8.923 1.00 97.06 203 ASP A C 1
ATOM 1475 O O . ASP A 1 203 ? 11.450 5.431 -9.830 1.00 97.06 203 ASP A O 1
ATOM 1479 N N . GLY A 1 204 ? 12.069 5.454 -7.682 1.00 95.25 204 GLY A N 1
ATOM 1480 C CA . GLY A 1 204 ? 11.191 6.563 -7.299 1.00 95.25 204 GLY A CA 1
ATOM 1481 C C . GLY A 1 204 ? 11.715 7.962 -7.639 1.00 95.25 204 GLY A C 1
ATOM 1482 O O . GLY A 1 204 ? 11.192 8.928 -7.088 1.00 95.25 204 GLY A O 1
ATOM 1483 N N . PHE A 1 205 ? 12.763 8.078 -8.459 1.00 94.44 205 PHE A N 1
ATOM 1484 C CA . PHE A 1 205 ? 13.470 9.323 -8.756 1.00 94.44 205 PHE A CA 1
ATOM 1485 C C . PHE A 1 205 ? 13.467 9.607 -10.266 1.00 94.44 205 PHE A C 1
ATOM 1487 O O . PHE A 1 205 ? 12.445 10.037 -10.802 1.00 94.44 205 PHE A O 1
ATOM 1494 N N . GLU A 1 206 ? 14.595 9.411 -10.951 1.00 93.31 206 GLU A N 1
ATOM 1495 C CA . GLU A 1 206 ? 14.752 9.764 -12.368 1.00 93.31 206 GLU A CA 1
ATOM 1496 C C . GLU A 1 206 ? 13.881 8.876 -13.263 1.00 93.31 206 GLU A C 1
ATOM 1498 O O . GLU A 1 206 ? 13.201 9.385 -14.157 1.00 93.31 206 GLU A O 1
ATOM 1503 N N . ASP A 1 207 ? 13.819 7.574 -12.971 1.00 96.06 207 ASP A N 1
ATOM 1504 C CA . ASP A 1 207 ? 13.009 6.623 -13.736 1.00 96.06 207 ASP A CA 1
ATOM 1505 C C . ASP A 1 207 ? 11.505 6.904 -13.572 1.00 96.06 207 ASP A C 1
ATOM 1507 O O . ASP A 1 207 ? 10.749 6.808 -14.540 1.00 96.06 207 ASP A O 1
ATOM 1511 N N . LEU A 1 208 ? 11.060 7.312 -12.376 1.00 97.19 208 LEU A N 1
ATOM 1512 C CA . LEU A 1 208 ? 9.680 7.754 -12.153 1.00 97.19 208 LEU A CA 1
ATOM 1513 C C . LEU A 1 208 ? 9.357 9.018 -12.959 1.00 97.19 208 LEU A C 1
ATOM 1515 O O . LEU A 1 208 ? 8.273 9.117 -13.531 1.00 97.19 208 LEU A O 1
ATOM 1519 N N . ALA A 1 209 ? 10.273 9.988 -13.012 1.00 96.44 209 ALA A N 1
ATOM 1520 C CA . ALA A 1 209 ? 10.069 11.204 -13.797 1.00 96.44 209 ALA A CA 1
ATOM 1521 C C . ALA A 1 209 ? 9.955 10.889 -15.298 1.00 96.44 209 ALA A C 1
ATOM 1523 O O . ALA A 1 209 ? 9.062 11.408 -15.969 1.00 96.44 209 ALA A O 1
ATOM 1524 N N . ALA A 1 210 ? 10.809 9.996 -15.809 1.00 96.94 210 ALA A N 1
ATOM 1525 C CA . ALA A 1 210 ? 10.734 9.518 -17.185 1.00 96.94 210 ALA A CA 1
ATOM 1526 C C . ALA A 1 210 ? 9.419 8.772 -17.458 1.00 96.94 210 ALA A C 1
ATOM 1528 O O . ALA A 1 210 ? 8.770 9.033 -18.468 1.00 96.94 210 ALA A O 1
ATOM 1529 N N . LEU A 1 211 ? 8.985 7.911 -16.531 1.00 97.38 211 LEU A N 1
ATOM 1530 C CA . LEU A 1 211 ? 7.717 7.192 -16.632 1.00 97.38 211 LEU A CA 1
ATOM 1531 C C . LEU A 1 211 ? 6.511 8.139 -16.691 1.00 97.38 211 LEU A C 1
ATOM 1533 O O . LEU A 1 211 ? 5.598 7.919 -17.481 1.00 97.38 211 LEU A O 1
ATOM 1537 N N . ARG A 1 212 ? 6.488 9.183 -15.854 1.00 96.94 212 ARG A N 1
ATOM 1538 C CA . ARG A 1 212 ? 5.396 10.173 -15.851 1.00 96.94 212 ARG A CA 1
ATOM 1539 C C . ARG A 1 212 ? 5.365 10.998 -17.138 1.00 96.94 212 ARG A C 1
ATOM 1541 O O . ARG A 1 212 ? 4.293 11.418 -17.558 1.00 96.94 212 ARG A O 1
ATOM 1548 N N . ALA A 1 213 ? 6.520 11.223 -17.764 1.00 97.25 213 ALA A N 1
ATOM 1549 C CA . ALA A 1 213 ? 6.601 11.897 -19.057 1.00 97.25 213 ALA A CA 1
ATOM 1550 C C . ALA A 1 213 ? 6.155 10.994 -20.222 1.00 97.25 213 ALA A C 1
ATOM 1552 O O . ALA A 1 213 ? 5.532 11.483 -21.163 1.00 97.25 213 ALA A O 1
ATOM 1553 N N . ASP A 1 214 ? 6.465 9.697 -20.160 1.00 97.12 214 ASP A N 1
ATOM 1554 C CA . ASP A 1 214 ? 6.078 8.703 -21.162 1.00 97.12 214 ASP A CA 1
ATOM 1555 C C . ASP A 1 214 ? 5.808 7.324 -20.517 1.00 97.12 214 ASP A C 1
ATOM 1557 O O . ASP A 1 214 ? 6.744 6.562 -20.245 1.00 97.12 214 ASP A O 1
ATOM 1561 N N . PRO A 1 215 ? 4.530 6.956 -20.301 1.00 96.94 215 PRO A N 1
ATOM 1562 C CA . PRO A 1 215 ? 4.163 5.683 -19.689 1.00 96.94 215 PRO A CA 1
ATOM 1563 C C . PRO A 1 215 ? 4.164 4.506 -20.677 1.00 96.94 215 PRO A C 1
ATOM 1565 O O . PRO A 1 215 ? 3.775 3.400 -20.290 1.00 96.94 215 PRO A O 1
ATOM 1568 N N . SER A 1 216 ? 4.581 4.702 -21.938 1.00 96.69 216 SER A N 1
ATOM 1569 C CA . SER A 1 216 ? 4.533 3.675 -22.992 1.00 96.69 216 SER A CA 1
ATOM 1570 C C . SER A 1 216 ? 5.194 2.363 -22.579 1.00 96.69 216 SER A C 1
ATOM 1572 O O . SER A 1 216 ? 4.651 1.293 -22.843 1.00 96.69 216 SER A O 1
ATOM 1574 N N . CYS A 1 217 ? 6.298 2.424 -21.831 1.00 95.94 217 CYS A N 1
ATOM 1575 C CA . CYS A 1 217 ? 6.988 1.231 -21.349 1.00 95.94 217 CYS A CA 1
ATOM 1576 C C . CYS A 1 217 ? 6.113 0.357 -20.432 1.00 95.94 217 CYS A C 1
ATOM 1578 O O . CYS A 1 217 ? 6.178 -0.870 -20.520 1.00 95.94 217 CYS A O 1
ATOM 1580 N N . LEU A 1 218 ? 5.269 0.958 -19.583 1.00 97.19 218 LEU A N 1
ATOM 1581 C CA . LEU A 1 218 ? 4.325 0.221 -18.742 1.00 97.19 218 LEU A CA 1
ATOM 1582 C C . LEU A 1 218 ? 3.086 -0.212 -19.518 1.00 97.19 218 LEU A C 1
ATOM 1584 O O . LEU A 1 218 ? 2.576 -1.301 -19.261 1.00 97.19 218 LEU A O 1
ATOM 1588 N N . VAL A 1 219 ? 2.615 0.600 -20.465 1.00 97.88 219 VAL A N 1
ATOM 1589 C CA . VAL A 1 219 ? 1.492 0.233 -21.341 1.00 97.88 219 VAL A CA 1
ATOM 1590 C C . VAL A 1 219 ? 1.842 -1.010 -22.160 1.00 97.88 219 VAL A C 1
ATOM 1592 O O . VAL A 1 219 ? 1.079 -1.975 -22.156 1.00 97.88 219 VAL A O 1
ATOM 1595 N N . ASP A 1 220 ? 3.025 -1.036 -22.774 1.00 97.69 220 ASP A N 1
ATOM 1596 C CA . ASP A 1 220 ? 3.530 -2.176 -23.545 1.00 97.69 220 ASP A CA 1
ATOM 1597 C C . ASP A 1 220 ? 3.767 -3.403 -22.657 1.00 97.69 220 ASP A C 1
ATOM 1599 O O . ASP A 1 220 ? 3.476 -4.540 -23.040 1.00 97.69 220 ASP A O 1
ATOM 1603 N N . PHE A 1 221 ? 4.276 -3.183 -21.441 1.00 98.12 221 PHE A N 1
ATOM 1604 C CA . PHE A 1 221 ? 4.457 -4.252 -20.465 1.00 98.12 221 PHE A CA 1
ATOM 1605 C C . PHE A 1 221 ? 3.121 -4.843 -19.994 1.00 98.12 221 PHE A C 1
ATOM 1607 O O . PHE A 1 221 ? 3.062 -6.043 -19.727 1.00 98.12 221 PHE A O 1
ATOM 1614 N N . ALA A 1 222 ? 2.060 -4.031 -19.935 1.00 97.88 222 ALA A N 1
ATOM 1615 C CA . ALA A 1 222 ? 0.707 -4.367 -19.493 1.00 97.88 222 ALA A CA 1
ATOM 1616 C C . ALA A 1 222 ? 0.679 -5.141 -18.154 1.00 97.88 222 ALA A C 1
ATOM 1618 O O . ALA A 1 222 ? 0.285 -6.312 -18.120 1.00 97.88 222 ALA A O 1
ATOM 1619 N N . PRO A 1 223 ? 1.114 -4.516 -17.042 1.00 98.31 223 PRO A N 1
ATOM 1620 C CA . PRO A 1 223 ? 1.150 -5.170 -15.740 1.00 98.31 223 PRO A CA 1
ATOM 1621 C C . PRO A 1 223 ? -0.254 -5.573 -15.274 1.00 98.31 223 PRO A C 1
ATOM 1623 O O . PRO A 1 223 ? -1.234 -4.861 -15.487 1.00 98.31 223 PRO A O 1
ATOM 1626 N N . GLU A 1 224 ? -0.333 -6.707 -14.589 1.00 98.50 224 GLU A N 1
ATOM 1627 C CA . GLU A 1 224 ? -1.521 -7.111 -13.834 1.00 98.50 224 GLU A CA 1
ATOM 1628 C C . GLU A 1 224 ? -1.581 -6.380 -12.493 1.00 98.50 224 GLU A C 1
ATOM 1630 O O . GLU A 1 224 ? -2.664 -6.007 -12.049 1.00 98.50 224 GLU A O 1
ATOM 1635 N N . LEU A 1 225 ? -0.417 -6.138 -11.880 1.00 98.69 225 LEU A N 1
ATOM 1636 C CA . LEU A 1 225 ? -0.284 -5.421 -10.618 1.00 98.69 225 LEU A CA 1
ATOM 1637 C C . LEU A 1 225 ? 0.835 -4.377 -10.691 1.00 98.69 225 LEU A C 1
ATOM 1639 O O . LEU A 1 225 ? 1.958 -4.673 -11.096 1.00 98.69 225 LEU A O 1
ATOM 1643 N N . VAL A 1 226 ? 0.548 -3.170 -10.216 1.00 98.75 226 VAL A N 1
ATOM 1644 C CA . VAL A 1 226 ? 1.524 -2.107 -9.968 1.00 98.75 226 VAL A CA 1
ATOM 1645 C C . VAL A 1 226 ? 1.639 -1.888 -8.460 1.00 98.75 226 VAL A C 1
ATOM 1647 O O . VAL A 1 226 ? 0.639 -1.659 -7.780 1.00 98.75 226 VAL A O 1
ATOM 1650 N N . VAL A 1 227 ? 2.859 -1.946 -7.927 1.00 98.69 227 VAL A N 1
ATOM 1651 C CA . VAL A 1 227 ? 3.164 -1.712 -6.509 1.00 98.69 227 VAL A CA 1
ATOM 1652 C C . VAL A 1 227 ? 3.984 -0.430 -6.370 1.00 98.69 227 VAL A C 1
ATOM 1654 O O . VAL A 1 227 ? 5.108 -0.351 -6.868 1.00 98.69 227 VAL A O 1
ATOM 1657 N N . LEU A 1 228 ? 3.437 0.565 -5.668 1.00 98.56 228 LEU A N 1
ATOM 1658 C CA . LEU A 1 228 ? 4.031 1.896 -5.506 1.00 98.56 228 LEU A CA 1
ATOM 1659 C C . LEU A 1 228 ? 4.659 2.086 -4.121 1.00 98.56 228 LEU A C 1
ATOM 1661 O O . LEU A 1 228 ? 3.962 2.156 -3.110 1.00 98.56 228 LEU A O 1
ATOM 1665 N N . GLY A 1 229 ? 5.978 2.237 -4.061 1.00 97.25 229 GLY A N 1
ATOM 1666 C CA . GLY A 1 229 ? 6.754 2.510 -2.848 1.00 97.25 229 GLY A CA 1
ATOM 1667 C C . GLY A 1 229 ? 7.355 3.916 -2.821 1.00 97.25 229 GLY A C 1
ATOM 1668 O O . GLY A 1 229 ? 8.572 4.061 -2.707 1.00 97.25 229 GLY A O 1
ATOM 1669 N N . LEU A 1 230 ? 6.518 4.951 -2.968 1.00 95.81 230 LEU A N 1
ATOM 1670 C CA . LEU A 1 230 ? 6.956 6.350 -3.141 1.00 95.81 230 LEU A CA 1
ATOM 1671 C C . LEU A 1 230 ? 6.825 7.215 -1.876 1.00 95.81 230 LEU A C 1
ATOM 1673 O O . LEU A 1 230 ? 7.395 8.300 -1.799 1.00 95.81 230 LEU A O 1
ATOM 1677 N N . GLY A 1 231 ? 6.124 6.715 -0.855 1.00 91.56 231 GLY A N 1
ATOM 1678 C CA . GLY A 1 231 ? 5.818 7.466 0.361 1.00 91.56 231 GLY A CA 1
ATOM 1679 C C . GLY A 1 231 ? 4.471 8.188 0.284 1.00 91.56 231 GLY A C 1
ATOM 1680 O O . GLY A 1 231 ? 3.892 8.344 -0.787 1.00 91.56 231 GLY A O 1
ATOM 1681 N N . ALA A 1 232 ? 3.961 8.591 1.453 1.00 90.50 232 ALA A N 1
ATOM 1682 C CA . ALA A 1 232 ? 2.620 9.165 1.591 1.00 90.50 232 ALA A CA 1
ATOM 1683 C C . ALA A 1 232 ? 2.441 10.438 0.749 1.00 90.50 232 ALA A C 1
ATOM 1685 O O . ALA A 1 232 ? 3.365 11.249 0.656 1.00 90.50 232 ALA A O 1
ATOM 1686 N N . GLY A 1 233 ? 1.254 10.607 0.163 1.00 92.44 233 GLY A N 1
ATOM 1687 C CA . GLY A 1 233 ? 0.953 11.709 -0.749 1.00 92.44 233 GLY A CA 1
ATOM 1688 C C . GLY A 1 233 ? 1.352 11.366 -2.180 1.00 92.44 233 GLY A C 1
ATOM 1689 O O . GLY A 1 233 ? 0.484 11.072 -2.996 1.00 92.44 233 GLY A O 1
ATOM 1690 N N . LEU A 1 234 ? 2.658 11.314 -2.469 1.00 95.56 234 LEU A N 1
ATOM 1691 C CA . LEU A 1 234 ? 3.156 11.075 -3.833 1.00 95.56 234 LEU A CA 1
ATOM 1692 C C . LEU A 1 234 ? 2.694 9.726 -4.406 1.00 95.56 234 LEU A C 1
ATOM 1694 O O . LEU A 1 234 ? 2.351 9.641 -5.580 1.00 95.56 234 LEU A O 1
ATOM 1698 N N . GLN A 1 235 ? 2.666 8.667 -3.591 1.00 96.44 235 GLN A N 1
ATOM 1699 C CA . GLN A 1 235 ? 2.199 7.355 -4.049 1.00 96.44 235 GLN A CA 1
ATOM 1700 C C . GLN A 1 235 ? 0.712 7.351 -4.432 1.00 96.44 235 GLN A C 1
ATOM 1702 O O . GLN A 1 235 ? 0.331 6.579 -5.303 1.00 96.44 235 GLN A O 1
ATOM 1707 N N . ASP A 1 236 ? -0.111 8.180 -3.784 1.00 96.25 236 ASP A N 1
ATOM 1708 C CA . ASP A 1 236 ? -1.550 8.242 -4.039 1.00 96.25 236 ASP A CA 1
ATOM 1709 C C . ASP A 1 236 ? -1.818 9.052 -5.321 1.00 96.25 236 ASP A C 1
ATOM 1711 O O . ASP A 1 236 ? -2.597 8.615 -6.162 1.00 96.25 236 ASP A O 1
ATOM 1715 N N . GLU A 1 237 ? -1.093 10.161 -5.519 1.00 97.12 237 GLU A N 1
ATOM 1716 C CA . GLU A 1 237 ? -1.094 10.948 -6.766 1.00 97.12 237 GLU A CA 1
ATOM 1717 C C . GLU A 1 237 ? -0.694 10.082 -7.968 1.00 97.12 237 GLU A C 1
ATOM 1719 O O . GLU A 1 237 ? -1.445 9.952 -8.934 1.00 97.12 237 GLU A O 1
ATOM 1724 N N . VAL A 1 238 ? 0.456 9.409 -7.878 1.00 97.94 238 VAL A N 1
ATOM 1725 C CA . VAL A 1 238 ? 0.956 8.546 -8.958 1.00 97.94 238 VAL A CA 1
ATOM 1726 C C . VAL A 1 238 ? 0.039 7.340 -9.184 1.00 97.94 238 VAL A C 1
ATOM 1728 O O . VAL A 1 238 ? -0.100 6.891 -10.319 1.00 97.94 238 VAL A O 1
ATOM 1731 N N . ALA A 1 239 ? -0.624 6.816 -8.145 1.00 98.19 239 ALA A N 1
ATOM 1732 C CA . ALA A 1 239 ? -1.600 5.738 -8.315 1.00 98.19 239 ALA A CA 1
ATOM 1733 C C . ALA A 1 239 ? -2.764 6.168 -9.210 1.00 98.19 239 ALA A C 1
ATOM 1735 O O . ALA A 1 239 ? -3.171 5.415 -10.093 1.00 98.19 239 ALA A O 1
ATOM 1736 N N . VAL A 1 240 ? -3.274 7.379 -8.989 1.00 97.81 240 VAL A N 1
ATOM 1737 C CA . VAL A 1 240 ? -4.363 7.951 -9.777 1.00 97.81 240 VAL A CA 1
ATOM 1738 C C . VAL A 1 240 ? -3.923 8.201 -11.221 1.00 97.81 240 VAL A C 1
ATOM 1740 O O . VAL A 1 240 ? -4.631 7.797 -12.139 1.00 97.81 240 VAL A O 1
ATOM 1743 N N . GLU A 1 241 ? -2.745 8.795 -11.431 1.00 97.62 241 GLU A N 1
ATOM 1744 C CA . GLU A 1 241 ? -2.187 9.026 -12.773 1.00 97.62 241 GLU A CA 1
ATOM 1745 C C . GLU A 1 241 ? -2.003 7.720 -13.550 1.00 97.62 241 GLU A C 1
ATOM 1747 O O . GLU A 1 241 ? -2.413 7.603 -14.704 1.00 97.62 241 GLU A O 1
ATOM 1752 N N . LEU A 1 242 ? -1.422 6.704 -12.907 1.00 98.19 242 LEU A N 1
ATOM 1753 C CA . LEU A 1 242 ? -1.209 5.409 -13.543 1.00 98.19 242 LEU A CA 1
ATOM 1754 C C . LEU A 1 242 ? -2.518 4.672 -13.811 1.00 98.19 242 LEU A C 1
ATOM 1756 O O . LEU A 1 242 ? -2.601 3.946 -14.797 1.00 98.19 242 LEU A O 1
ATOM 1760 N N . HIS A 1 243 ? -3.546 4.857 -12.983 1.00 98.00 243 HIS A N 1
ATOM 1761 C CA . HIS A 1 243 ? -4.848 4.246 -13.225 1.00 98.00 243 HIS A CA 1
ATOM 1762 C C . HIS A 1 243 ? -5.518 4.793 -14.494 1.00 98.00 243 HIS A C 1
ATOM 1764 O O . HIS A 1 243 ? -6.143 4.028 -15.227 1.00 98.00 243 HIS A O 1
ATOM 1770 N N . GLU A 1 244 ? -5.339 6.081 -14.805 1.00 97.31 244 GLU A N 1
ATOM 1771 C CA . GLU A 1 244 ? -5.868 6.686 -16.037 1.00 97.31 244 GLU A CA 1
ATOM 1772 C C . GLU A 1 244 ? -5.265 6.052 -17.301 1.00 97.31 244 GLU A C 1
ATOM 1774 O O . GLU A 1 244 ? -5.970 5.845 -18.290 1.00 97.31 244 GLU A O 1
ATOM 1779 N N . VAL A 1 245 ? -3.976 5.697 -17.266 1.00 97.44 245 VAL A N 1
ATOM 1780 C CA . VAL A 1 245 ? -3.268 5.087 -18.407 1.00 97.44 245 VAL A CA 1
ATOM 1781 C C . VAL A 1 245 ? -3.314 3.555 -18.411 1.00 97.44 245 VAL A C 1
ATOM 1783 O O . VAL A 1 245 ? -3.199 2.935 -19.468 1.00 97.44 245 VAL A O 1
ATOM 1786 N N . LEU A 1 246 ? -3.521 2.926 -17.251 1.00 98.00 246 LEU A N 1
ATOM 1787 C CA . LEU A 1 246 ? -3.599 1.474 -17.061 1.00 98.00 246 LEU A CA 1
ATOM 1788 C C . LEU A 1 246 ? -4.921 1.078 -16.371 1.00 98.00 246 LEU A C 1
ATOM 1790 O O . LEU A 1 246 ? -4.896 0.447 -15.311 1.00 98.00 246 LEU A O 1
ATOM 1794 N N . PRO A 1 247 ? -6.095 1.345 -16.975 1.00 97.12 247 PRO A N 1
ATOM 1795 C CA . PRO A 1 247 ? -7.395 1.175 -16.311 1.00 97.12 247 PRO A CA 1
ATOM 1796 C C . PRO A 1 247 ? -7.737 -0.279 -15.951 1.00 97.12 247 PRO A C 1
ATOM 1798 O O . PRO A 1 247 ? -8.688 -0.536 -15.220 1.00 97.12 247 PRO A O 1
ATOM 1801 N N . ARG A 1 248 ? -6.989 -1.256 -16.482 1.00 97.19 248 ARG A N 1
ATOM 1802 C CA . ARG A 1 248 ? -7.172 -2.687 -16.190 1.00 97.19 248 ARG A CA 1
ATOM 1803 C C . ARG A 1 248 ? -6.179 -3.233 -15.166 1.00 97.19 248 ARG A C 1
ATOM 1805 O O . ARG A 1 248 ? -6.421 -4.320 -14.647 1.00 97.19 248 ARG A O 1
ATOM 1812 N N . ALA A 1 249 ? -5.086 -2.525 -14.888 1.00 98.25 249 ALA A N 1
ATOM 1813 C CA . ALA A 1 249 ? -4.109 -2.969 -13.904 1.00 98.25 249 ALA A CA 1
ATOM 1814 C C . ALA A 1 249 ? -4.670 -2.765 -12.494 1.00 98.25 249 ALA A C 1
ATOM 1816 O O . ALA A 1 249 ? -5.309 -1.751 -12.212 1.00 98.25 249 ALA A O 1
ATOM 1817 N N . ALA A 1 250 ? -4.426 -3.720 -11.603 1.00 98.62 250 ALA A N 1
ATOM 1818 C CA . ALA A 1 250 ? -4.529 -3.455 -10.179 1.00 98.62 250 ALA A CA 1
ATOM 1819 C C . ALA A 1 250 ? -3.371 -2.541 -9.765 1.00 98.62 250 ALA A C 1
ATOM 1821 O O . ALA A 1 250 ? -2.225 -2.768 -10.157 1.00 98.62 250 ALA A O 1
ATOM 1822 N N . ILE A 1 251 ? -3.642 -1.517 -8.964 1.00 98.75 251 ILE A N 1
ATOM 1823 C CA . ILE A 1 251 ? -2.621 -0.583 -8.483 1.00 98.75 251 ILE A CA 1
ATOM 1824 C C . ILE A 1 251 ? -2.710 -0.520 -6.972 1.00 98.75 251 ILE A C 1
ATOM 1826 O O . ILE A 1 251 ? -3.782 -0.333 -6.402 1.00 98.75 251 ILE A O 1
ATOM 1830 N N . CYS A 1 252 ? -1.580 -0.678 -6.297 1.00 98.44 252 CYS A N 1
ATOM 1831 C CA . CYS A 1 252 ? -1.547 -0.628 -4.850 1.00 98.44 252 CYS A CA 1
ATOM 1832 C C . CYS A 1 252 ? -0.331 0.134 -4.334 1.00 98.44 252 CYS A C 1
ATOM 1834 O O . CYS A 1 252 ? 0.765 0.061 -4.888 1.00 98.44 252 CYS A O 1
ATOM 1836 N N . THR A 1 253 ? -0.513 0.872 -3.247 1.00 97.75 253 THR A N 1
ATOM 1837 C CA . THR A 1 253 ? 0.594 1.573 -2.591 1.00 97.75 253 THR A CA 1
ATOM 1838 C C . THR A 1 253 ? 1.200 0.704 -1.493 1.00 97.75 253 THR A C 1
ATOM 1840 O O . THR A 1 253 ? 0.473 0.041 -0.771 1.00 97.75 253 THR A O 1
ATOM 1843 N N . ALA A 1 254 ? 2.509 0.717 -1.295 1.00 95.38 254 ALA A N 1
ATOM 1844 C CA . ALA A 1 254 ? 3.164 -0.158 -0.324 1.00 95.38 254 ALA A CA 1
ATOM 1845 C C . ALA A 1 254 ? 4.205 0.555 0.548 1.00 95.38 254 ALA A C 1
ATOM 1847 O O . ALA A 1 254 ? 4.874 -0.079 1.367 1.00 95.38 254 ALA A O 1
ATOM 1848 N N . GLY A 1 255 ? 4.353 1.877 0.410 1.00 90.94 255 GLY A N 1
ATOM 1849 C CA . GLY A 1 255 ? 5.311 2.661 1.185 1.00 90.94 255 GLY A CA 1
ATOM 1850 C C . GLY A 1 255 ? 6.712 2.038 1.154 1.00 90.94 255 GLY A C 1
ATOM 1851 O O . GLY A 1 255 ? 7.301 1.866 0.097 1.00 90.94 255 GLY A O 1
ATOM 1852 N N . GLY A 1 256 ? 7.242 1.665 2.322 1.00 91.25 256 GLY A N 1
ATOM 1853 C CA . GLY A 1 256 ? 8.582 1.070 2.442 1.00 91.25 256 GLY A CA 1
ATOM 1854 C C . GLY A 1 256 ? 8.673 -0.437 2.174 1.00 91.25 256 GLY A C 1
ATOM 1855 O O . GLY A 1 256 ? 9.685 -1.032 2.528 1.00 91.25 256 GLY A O 1
ATOM 1856 N N . TRP A 1 257 ? 7.633 -1.082 1.643 1.00 94.56 257 TRP A N 1
ATOM 1857 C CA . TRP A 1 257 ? 7.644 -2.528 1.391 1.00 94.56 257 TRP A CA 1
ATOM 1858 C C . TRP A 1 257 ? 8.669 -2.938 0.325 1.00 94.56 257 TRP A C 1
ATOM 1860 O O . TRP A 1 257 ? 9.332 -3.958 0.483 1.00 94.56 257 TRP A O 1
ATOM 1870 N N . ILE A 1 258 ? 8.866 -2.121 -0.719 1.00 96.25 258 ILE A N 1
ATOM 1871 C CA . ILE A 1 258 ? 9.870 -2.405 -1.760 1.00 96.25 258 ILE A CA 1
ATOM 1872 C C . ILE A 1 258 ? 11.280 -2.419 -1.147 1.00 96.25 258 ILE A C 1
ATOM 1874 O O . ILE A 1 258 ? 12.050 -3.333 -1.428 1.00 96.25 258 ILE A O 1
ATOM 1878 N N . ASP A 1 259 ? 11.605 -1.475 -0.254 1.00 93.94 259 ASP A N 1
ATOM 1879 C CA . ASP A 1 259 ? 12.878 -1.485 0.484 1.00 93.94 259 ASP A CA 1
ATOM 1880 C C . ASP A 1 259 ? 13.035 -2.742 1.355 1.00 93.94 259 ASP A C 1
ATOM 1882 O O . ASP A 1 259 ? 14.123 -3.312 1.426 1.00 93.94 259 ASP A O 1
ATOM 1886 N N . GLN A 1 260 ? 11.956 -3.187 2.010 1.00 92.50 260 GLN A N 1
ATOM 1887 C CA . GLN A 1 260 ? 11.965 -4.394 2.846 1.00 92.50 260 GLN A CA 1
ATOM 1888 C C . GLN A 1 260 ? 12.268 -5.630 2.004 1.00 92.50 260 GLN A C 1
ATOM 1890 O O . GLN A 1 260 ? 13.197 -6.369 2.328 1.00 92.50 260 GLN A O 1
ATOM 1895 N N . LEU A 1 261 ? 11.543 -5.800 0.895 1.00 94.12 261 LEU A N 1
ATOM 1896 C CA . LEU A 1 261 ? 11.756 -6.901 -0.036 1.00 94.12 261 LEU A CA 1
ATOM 1897 C C . LEU A 1 261 ? 13.171 -6.854 -0.624 1.00 94.12 261 LEU A C 1
ATOM 1899 O O . LEU A 1 261 ? 13.855 -7.869 -0.653 1.00 94.12 261 LEU A O 1
ATOM 1903 N N . ALA A 1 262 ? 13.660 -5.678 -1.026 1.00 93.50 262 ALA A N 1
ATOM 1904 C CA . ALA A 1 262 ? 15.018 -5.499 -1.545 1.00 93.50 262 ALA A CA 1
ATOM 1905 C C . ALA A 1 262 ? 16.120 -5.841 -0.526 1.00 93.50 262 ALA A C 1
ATOM 1907 O O . ALA A 1 262 ? 17.216 -6.251 -0.920 1.00 93.50 262 ALA A O 1
ATOM 1908 N N . ALA A 1 263 ? 15.857 -5.669 0.770 1.00 88.88 263 ALA A N 1
ATOM 1909 C CA . ALA A 1 263 ? 16.791 -6.032 1.828 1.00 88.88 263 ALA A CA 1
ATOM 1910 C C . ALA A 1 263 ? 16.779 -7.544 2.100 1.00 88.88 263 ALA A C 1
ATOM 1912 O O . ALA A 1 263 ? 17.838 -8.169 2.148 1.00 88.88 263 ALA A O 1
ATOM 1913 N N . SER A 1 264 ? 15.600 -8.153 2.237 1.00 83.75 264 SER A N 1
ATOM 1914 C CA . SER A 1 264 ? 15.448 -9.584 2.517 1.00 83.75 264 SER A CA 1
ATOM 1915 C C . SER A 1 264 ? 14.049 -10.072 2.138 1.00 83.75 264 SER A C 1
ATOM 1917 O O . SER A 1 264 ? 13.063 -9.392 2.408 1.00 83.75 264 SER A O 1
ATOM 1919 N N . GLU A 1 265 ? 13.952 -11.289 1.594 1.00 76.00 265 GLU A N 1
ATOM 1920 C CA . GLU A 1 265 ? 12.658 -11.969 1.404 1.00 76.00 265 GLU A CA 1
ATOM 1921 C C . GLU A 1 265 ? 11.944 -12.187 2.745 1.00 76.00 265 GLU A C 1
ATOM 1923 O O . GLU A 1 265 ? 10.733 -12.022 2.853 1.00 76.00 265 GLU A O 1
ATOM 1928 N N . GLN A 1 266 ? 12.720 -12.478 3.791 1.00 78.25 266 GLN A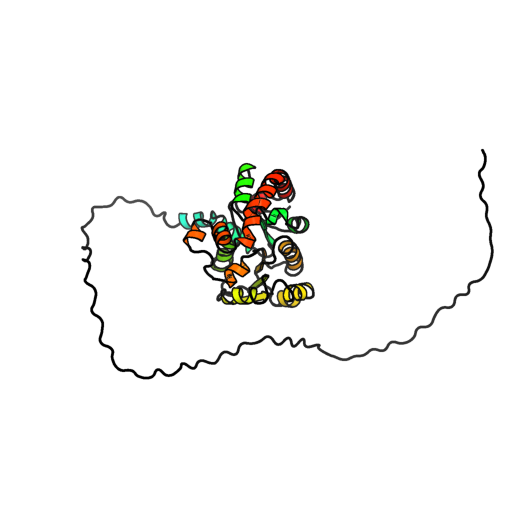 N 1
ATOM 1929 C CA . GLN A 1 266 ? 12.265 -12.601 5.173 1.00 78.25 266 GLN A CA 1
ATOM 1930 C C . GLN A 1 266 ? 12.753 -11.394 5.977 1.00 78.25 266 GLN A C 1
ATOM 1932 O O . GLN A 1 266 ? 13.569 -11.512 6.891 1.00 78.25 266 GLN A O 1
ATOM 1937 N N . TYR A 1 267 ? 12.318 -10.191 5.595 1.00 78.94 267 TYR A N 1
ATOM 1938 C CA . TYR A 1 267 ? 12.692 -8.968 6.316 1.00 78.94 267 TYR A CA 1
ATOM 1939 C C . TYR A 1 267 ? 12.231 -8.991 7.782 1.00 78.94 267 TYR A C 1
ATOM 1941 O O . TYR A 1 267 ? 12.930 -8.500 8.671 1.00 78.94 267 TYR A O 1
ATOM 1949 N N . PHE A 1 268 ? 11.061 -9.578 8.035 1.00 82.31 268 PHE A N 1
ATOM 1950 C CA . PHE A 1 268 ? 10.550 -9.818 9.377 1.00 82.31 268 PHE A CA 1
ATOM 1951 C C . PHE A 1 268 ? 10.778 -11.285 9.751 1.00 82.31 268 PHE A C 1
ATOM 1953 O O . PHE A 1 268 ? 10.305 -12.155 9.021 1.00 82.31 268 PHE A O 1
ATOM 1960 N N . PRO A 1 269 ? 11.427 -11.582 10.892 1.00 84.69 269 PRO A N 1
ATOM 1961 C CA . PRO A 1 269 ? 11.432 -12.934 11.438 1.00 84.69 269 PRO A CA 1
ATOM 1962 C C . PRO A 1 269 ? 10.004 -13.466 11.615 1.00 84.69 269 PRO A C 1
ATOM 1964 O O . PRO A 1 269 ? 9.100 -12.701 11.964 1.00 84.69 269 PRO A O 1
ATOM 1967 N N . ASP A 1 270 ? 9.800 -14.777 11.476 1.00 84.62 270 ASP A N 1
ATOM 1968 C CA . ASP A 1 270 ? 8.455 -15.372 11.514 1.00 84.62 270 ASP A CA 1
ATOM 1969 C C . ASP A 1 270 ? 7.667 -15.006 12.774 1.00 84.62 270 ASP A C 1
ATOM 1971 O O . ASP A 1 270 ? 6.468 -14.745 12.714 1.00 84.62 270 ASP A O 1
ATOM 1975 N N . TRP A 1 271 ? 8.330 -14.946 13.932 1.00 85.25 271 TRP A N 1
ATOM 1976 C CA . TRP A 1 271 ? 7.674 -14.562 15.181 1.00 85.25 271 TRP A CA 1
ATOM 1977 C C . TRP A 1 271 ? 7.203 -13.099 15.160 1.00 85.25 271 TRP A C 1
ATOM 1979 O O . TRP A 1 271 ? 6.113 -12.811 15.651 1.00 85.25 271 TRP A O 1
ATOM 1989 N N . VAL A 1 272 ? 7.960 -12.190 14.532 1.00 85.25 272 VAL A N 1
ATOM 1990 C CA . VAL A 1 272 ? 7.577 -10.780 14.351 1.00 85.25 272 VAL A CA 1
ATOM 1991 C C . VAL A 1 272 ? 6.361 -10.688 13.442 1.00 85.25 272 VAL A C 1
ATOM 1993 O O . VAL A 1 272 ? 5.418 -9.960 13.755 1.00 85.25 272 VAL A O 1
ATOM 1996 N N . HIS A 1 273 ? 6.365 -11.437 12.338 1.00 83.25 273 HIS A N 1
ATOM 1997 C CA . HIS A 1 273 ? 5.249 -11.472 11.399 1.00 83.25 273 HIS A CA 1
ATOM 1998 C C . HIS A 1 273 ? 3.985 -12.052 12.057 1.00 83.25 273 HIS A C 1
ATOM 2000 O O . HIS A 1 273 ? 2.942 -11.395 12.057 1.00 83.25 273 HIS A O 1
ATOM 2006 N N . ARG A 1 274 ? 4.090 -13.210 12.732 1.00 83.31 274 ARG A N 1
ATOM 2007 C CA . ARG A 1 274 ? 2.982 -13.855 13.469 1.00 83.31 274 ARG A CA 1
ATOM 2008 C C . ARG A 1 274 ? 2.396 -12.959 14.557 1.00 83.31 274 ARG A C 1
ATOM 2010 O O . ARG A 1 274 ? 1.181 -12.856 14.679 1.00 83.31 274 ARG A O 1
ATOM 2017 N N . MET A 1 275 ? 3.247 -12.275 15.324 1.00 83.88 275 MET A N 1
ATOM 2018 C CA . MET A 1 275 ? 2.812 -11.328 16.357 1.00 83.88 275 MET A CA 1
ATOM 2019 C C . MET A 1 275 ? 2.419 -9.961 15.792 1.00 83.88 275 MET A C 1
ATOM 2021 O O . MET A 1 275 ? 2.015 -9.075 16.545 1.00 83.88 275 MET A O 1
ATOM 2025 N N . ARG A 1 276 ? 2.526 -9.761 14.471 1.00 85.06 276 ARG A N 1
ATOM 2026 C CA . ARG A 1 276 ? 2.156 -8.515 13.795 1.00 85.06 276 ARG A CA 1
ATOM 2027 C C . ARG A 1 276 ? 2.993 -7.320 14.290 1.00 85.06 276 ARG A C 1
ATOM 2029 O O . ARG A 1 276 ? 2.524 -6.179 14.269 1.00 85.06 276 ARG A O 1
ATOM 2036 N N . LEU A 1 277 ? 4.245 -7.554 14.682 1.00 84.56 277 LEU A N 1
ATOM 2037 C CA . LEU A 1 277 ? 5.168 -6.581 15.288 1.00 84.56 277 LEU A CA 1
ATOM 2038 C C . LEU A 1 277 ? 6.125 -5.909 14.290 1.00 84.56 277 LEU A C 1
ATOM 2040 O O . LEU A 1 277 ? 7.110 -5.299 14.705 1.00 84.56 277 LEU A O 1
ATOM 2044 N N . GLY A 1 278 ? 5.842 -5.963 12.985 1.00 84.06 278 GLY A N 1
ATOM 2045 C CA . GLY A 1 278 ? 6.705 -5.354 11.963 1.00 84.06 278 GLY A CA 1
ATOM 2046 C C . GLY A 1 278 ? 7.009 -3.870 12.213 1.00 84.06 278 GLY A C 1
ATOM 2047 O O . GLY A 1 278 ? 8.124 -3.410 11.980 1.00 84.06 278 GLY A O 1
ATOM 2048 N N . TRP A 1 279 ? 6.065 -3.123 12.792 1.00 84.50 279 TRP A N 1
ATOM 2049 C CA . TRP A 1 279 ? 6.280 -1.732 13.200 1.00 84.50 279 TRP A CA 1
ATOM 2050 C C . TRP A 1 279 ? 7.372 -1.584 14.276 1.00 84.50 279 TRP A C 1
ATOM 2052 O O . TRP A 1 279 ? 8.237 -0.721 14.148 1.00 84.50 279 TRP A O 1
ATOM 2062 N N . ALA A 1 280 ? 7.371 -2.443 15.299 1.00 82.88 280 ALA A N 1
ATOM 2063 C CA . ALA A 1 280 ? 8.335 -2.406 16.396 1.00 82.88 280 ALA A CA 1
ATOM 2064 C C . ALA A 1 280 ? 9.721 -2.844 15.913 1.00 82.88 280 ALA A C 1
ATOM 2066 O O . ALA A 1 280 ? 10.720 -2.192 16.213 1.00 82.88 280 ALA A O 1
ATOM 2067 N N . TRP A 1 281 ? 9.760 -3.892 15.083 1.00 85.12 281 TRP A N 1
ATOM 2068 C CA . TRP A 1 281 ? 10.979 -4.340 14.414 1.00 85.12 281 TRP A CA 1
ATOM 2069 C C . TRP A 1 281 ? 11.630 -3.207 13.619 1.00 85.12 281 TRP A C 1
ATOM 2071 O O . TRP A 1 281 ? 12.824 -2.953 13.765 1.00 85.12 281 TRP A O 1
ATOM 2081 N N . ARG A 1 282 ? 10.837 -2.456 12.846 1.00 85.56 282 ARG A N 1
ATOM 2082 C CA . ARG A 1 282 ? 11.336 -1.307 12.084 1.00 85.56 282 ARG A CA 1
ATOM 2083 C C . ARG A 1 282 ? 11.864 -0.195 12.983 1.00 85.56 282 ARG A C 1
ATOM 2085 O O . ARG A 1 282 ? 12.901 0.366 12.664 1.00 85.56 282 ARG A O 1
ATOM 2092 N N . ILE A 1 283 ? 11.206 0.123 14.101 1.00 83.88 283 ILE A N 1
ATOM 2093 C CA . ILE A 1 283 ? 11.721 1.134 15.046 1.00 83.88 283 ILE A CA 1
ATOM 2094 C C . ILE A 1 283 ? 13.088 0.716 15.596 1.00 83.88 283 ILE A C 1
ATOM 2096 O O . ILE A 1 283 ? 13.982 1.554 15.671 1.00 83.88 283 ILE A O 1
ATOM 2100 N N . ALA A 1 284 ? 13.266 -0.562 15.939 1.00 85.50 284 ALA A N 1
ATOM 2101 C CA . ALA A 1 284 ? 14.535 -1.070 16.455 1.00 85.50 284 ALA A CA 1
ATOM 2102 C C . ALA A 1 284 ? 15.680 -0.969 15.428 1.00 85.50 284 ALA A C 1
ATOM 2104 O O . ALA A 1 284 ? 16.813 -0.684 15.806 1.00 85.50 284 ALA A O 1
ATOM 2105 N N . HIS A 1 285 ? 15.384 -1.150 14.136 1.00 83.56 285 HIS A N 1
ATOM 2106 C CA . HIS A 1 285 ? 16.385 -1.139 13.060 1.00 83.56 285 HIS A CA 1
ATOM 2107 C C . HIS A 1 285 ? 16.580 0.239 12.406 1.00 83.56 285 HIS A C 1
ATOM 2109 O O . HIS A 1 285 ? 17.658 0.541 11.900 1.00 83.56 285 HIS A O 1
ATOM 2115 N N . GLU A 1 286 ? 15.568 1.109 12.444 1.00 85.25 286 GLU A N 1
ATOM 2116 C CA . GLU A 1 286 ? 15.585 2.456 11.861 1.00 85.25 286 GLU A CA 1
ATOM 2117 C C . GLU A 1 286 ? 15.183 3.546 12.884 1.00 85.25 286 GLU A C 1
ATOM 2119 O O . GLU A 1 286 ? 14.328 4.396 12.594 1.00 85.25 286 GLU A O 1
ATOM 2124 N N . PRO A 1 287 ? 15.789 3.589 14.089 1.00 85.25 287 PRO A N 1
ATOM 2125 C CA . PRO A 1 287 ? 15.303 4.424 15.189 1.00 85.25 287 PRO A CA 1
ATOM 2126 C C . PRO A 1 287 ? 15.338 5.914 14.847 1.00 85.25 287 PRO A C 1
ATOM 2128 O O . PRO A 1 287 ? 14.366 6.631 15.075 1.00 85.25 287 PRO A O 1
ATOM 2131 N N . ARG A 1 288 ? 16.417 6.382 14.206 1.00 87.62 288 ARG A N 1
ATOM 2132 C CA . ARG A 1 288 ? 16.567 7.792 13.799 1.00 87.62 288 ARG A CA 1
ATOM 2133 C C . ARG A 1 288 ? 15.459 8.257 12.854 1.00 87.62 288 ARG A C 1
ATOM 2135 O O . ARG A 1 288 ? 15.075 9.419 12.892 1.00 87.62 288 ARG A O 1
ATOM 2142 N N . ARG A 1 289 ? 14.947 7.355 12.013 1.00 81.69 289 ARG A N 1
ATOM 2143 C CA . ARG A 1 289 ? 13.903 7.658 11.030 1.00 81.69 289 ARG A CA 1
ATOM 2144 C C . ARG A 1 289 ? 12.500 7.545 11.625 1.00 81.69 289 ARG A C 1
ATOM 2146 O O . ARG A 1 289 ? 11.609 8.281 11.210 1.00 81.69 289 ARG A O 1
ATOM 2153 N N . LEU A 1 290 ? 12.283 6.612 12.554 1.00 87.19 290 LEU A N 1
ATOM 2154 C CA . LEU A 1 290 ? 10.937 6.236 12.996 1.00 87.19 290 LEU A CA 1
ATOM 2155 C C . LEU A 1 290 ? 10.562 6.735 14.390 1.00 87.19 290 LEU A C 1
ATOM 2157 O O . LEU A 1 290 ? 9.374 6.932 14.625 1.00 87.19 290 LEU A O 1
ATOM 2161 N N . LEU A 1 291 ? 11.506 7.022 15.292 1.00 88.94 291 LEU A N 1
ATOM 2162 C CA . LEU A 1 291 ? 11.167 7.477 16.649 1.00 88.94 291 LEU A CA 1
ATOM 2163 C C . LEU A 1 291 ? 10.276 8.726 16.646 1.00 88.94 291 LEU A C 1
ATOM 2165 O O . LEU A 1 291 ? 9.292 8.761 17.380 1.00 88.94 291 LEU A O 1
ATOM 2169 N N . GLY A 1 292 ? 10.545 9.705 15.775 1.00 86.00 292 GLY A N 1
ATOM 2170 C CA . GLY A 1 292 ? 9.693 10.896 15.639 1.00 86.00 292 GLY A CA 1
ATOM 2171 C C . GLY A 1 292 ? 8.261 10.558 15.208 1.00 86.00 292 GLY A C 1
ATOM 2172 O O . GLY A 1 292 ? 7.299 11.070 15.784 1.00 86.00 292 GLY A O 1
ATOM 2173 N N . ARG A 1 293 ? 8.116 9.596 14.285 1.00 86.38 293 ARG A N 1
ATOM 2174 C CA . ARG A 1 293 ? 6.808 9.134 13.800 1.00 86.38 293 ARG A CA 1
ATOM 2175 C C . ARG A 1 293 ? 5.983 8.457 14.890 1.00 86.38 293 ARG A C 1
ATOM 2177 O O . ARG A 1 293 ? 4.763 8.551 14.868 1.00 86.38 293 ARG A O 1
ATOM 2184 N N . TYR A 1 294 ? 6.624 7.755 15.821 1.00 87.62 294 TYR A N 1
ATOM 2185 C CA . TYR A 1 294 ? 5.943 7.025 16.900 1.00 87.62 294 TYR A CA 1
ATOM 2186 C C . TYR A 1 294 ? 5.837 7.810 18.212 1.00 87.62 294 TYR A C 1
ATOM 2188 O O . TYR A 1 294 ? 5.246 7.314 19.165 1.00 87.62 294 TYR A O 1
ATOM 2196 N N . THR A 1 295 ? 6.363 9.035 18.263 1.00 89.31 295 THR A N 1
ATOM 2197 C CA . THR A 1 295 ? 6.269 9.919 19.433 1.00 89.31 295 THR A CA 1
ATOM 2198 C C . THR A 1 295 ? 5.473 11.170 19.079 1.00 89.31 295 THR A C 1
ATOM 2200 O O . THR A 1 295 ? 4.262 11.213 19.285 1.00 89.31 295 THR A O 1
ATOM 2203 N N . VAL A 1 296 ? 6.123 12.167 18.483 1.00 90.25 296 VAL A N 1
ATOM 2204 C CA . VAL A 1 296 ? 5.529 13.472 18.176 1.00 90.25 296 VAL A CA 1
ATOM 2205 C C . VAL A 1 296 ? 4.355 13.333 17.208 1.00 90.25 296 VAL A C 1
ATOM 2207 O O . VAL A 1 296 ? 3.276 13.863 17.470 1.00 90.25 296 VAL A O 1
ATOM 2210 N N . ASP A 1 297 ? 4.525 12.588 16.115 1.00 91.06 297 ASP A N 1
ATOM 2211 C CA . ASP A 1 297 ? 3.461 12.468 15.110 1.00 91.06 297 ASP A CA 1
ATOM 2212 C C . ASP A 1 297 ? 2.316 11.561 15.569 1.00 91.06 297 ASP A C 1
ATOM 2214 O O . ASP A 1 297 ? 1.181 11.746 15.132 1.00 91.06 297 ASP A O 1
ATOM 2218 N N . ALA A 1 298 ? 2.582 10.619 16.479 1.00 92.06 298 ALA A N 1
ATOM 2219 C CA . ALA A 1 298 ? 1.546 9.818 17.123 1.00 92.06 298 ALA A CA 1
ATOM 2220 C C . ALA A 1 298 ? 0.670 10.679 18.049 1.00 92.06 298 ALA A C 1
ATOM 2222 O O . ALA A 1 298 ? -0.553 10.560 18.025 1.00 92.06 298 ALA A O 1
ATOM 2223 N N . VAL A 1 299 ? 1.275 11.600 18.808 1.00 93.69 299 VAL A N 1
ATOM 2224 C CA . VAL A 1 299 ? 0.531 12.559 19.641 1.00 93.69 299 VAL A CA 1
ATOM 2225 C C . VAL A 1 299 ? -0.285 13.520 18.777 1.00 93.69 299 VAL A C 1
ATOM 2227 O O . VAL A 1 299 ? -1.471 13.717 19.041 1.00 93.69 299 VAL A O 1
ATOM 2230 N N . ARG A 1 300 ? 0.307 14.076 17.710 1.00 93.75 300 ARG A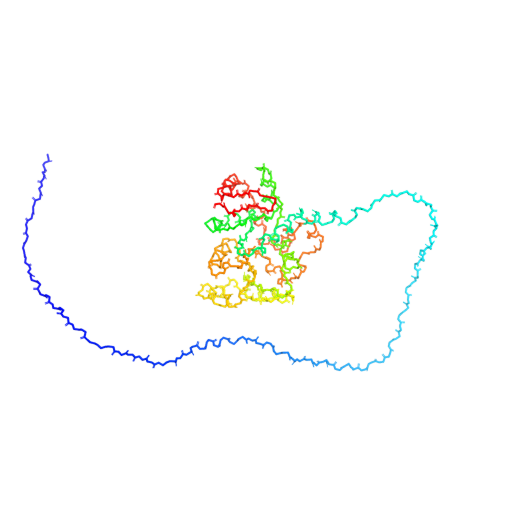 N 1
ATOM 2231 C CA . ARG A 1 300 ? -0.419 14.934 16.753 1.00 93.75 300 ARG A CA 1
ATOM 2232 C C . ARG A 1 300 ? -1.595 14.206 16.108 1.00 93.75 300 ARG A C 1
ATOM 2234 O O . ARG A 1 300 ? -2.686 14.767 16.045 1.00 93.75 300 ARG A O 1
ATOM 2241 N N . PHE A 1 301 ? -1.390 12.951 15.705 1.00 95.88 301 PHE A N 1
ATOM 2242 C CA . PHE A 1 301 ? -2.447 12.099 15.169 1.00 95.88 301 PHE A CA 1
ATOM 2243 C C . PHE A 1 301 ? -3.615 11.976 16.149 1.00 95.88 301 PHE A C 1
ATOM 2245 O O . PHE A 1 301 ? -4.754 12.226 15.767 1.00 95.88 301 PHE A O 1
ATOM 2252 N N . LEU A 1 302 ? -3.337 11.630 17.410 1.00 95.62 302 LEU A N 1
ATOM 2253 C CA . LEU A 1 302 ? -4.375 11.461 18.428 1.00 95.62 302 LEU A CA 1
ATOM 2254 C C . LEU A 1 302 ? -5.130 12.769 18.696 1.00 95.62 302 LEU A C 1
ATOM 2256 O O . LEU A 1 302 ? -6.356 12.755 18.772 1.00 95.62 302 LEU A O 1
ATOM 2260 N N . ALA A 1 303 ? -4.424 13.900 18.767 1.00 95.31 303 ALA A N 1
ATOM 2261 C CA . ALA A 1 303 ? -5.045 15.213 18.948 1.00 95.31 303 ALA A CA 1
ATOM 2262 C C . ALA A 1 303 ? -5.958 15.603 17.768 1.00 95.31 303 ALA A C 1
ATOM 2264 O O . ALA A 1 303 ? -7.025 16.179 17.969 1.00 95.31 303 ALA A O 1
ATOM 2265 N N . GLY A 1 304 ? -5.564 15.267 16.536 1.00 94.31 304 GLY A N 1
ATOM 2266 C CA . GLY A 1 304 ? -6.334 15.533 15.317 1.00 94.31 304 GLY A CA 1
ATOM 2267 C C . GLY A 1 304 ? -7.361 14.455 14.951 1.00 94.31 304 GLY A C 1
ATOM 2268 O O . GLY A 1 304 ? -8.099 14.624 13.975 1.00 94.31 304 GLY A O 1
ATOM 2269 N N . PHE A 1 305 ? -7.427 13.353 15.703 1.00 95.44 305 PHE A N 1
ATOM 2270 C CA . PHE A 1 305 ? -8.160 12.150 15.314 1.00 95.44 305 PHE A CA 1
ATOM 2271 C C . PHE A 1 305 ? -9.651 12.382 15.001 1.00 95.44 305 PHE A C 1
ATOM 2273 O O . PHE A 1 305 ? -10.101 11.893 13.964 1.00 95.44 305 PHE A O 1
ATOM 2280 N N . PRO A 1 306 ? -10.424 13.179 15.772 1.00 94.75 306 PRO A N 1
ATOM 2281 C CA . PRO A 1 306 ? -11.834 13.429 15.449 1.00 94.75 306 PRO A CA 1
ATOM 2282 C C . PRO A 1 306 ? -12.048 14.072 14.071 1.00 94.75 306 PRO A C 1
ATOM 2284 O O . PRO A 1 306 ? -13.035 13.798 13.388 1.00 94.75 306 PRO A O 1
ATOM 2287 N N . SER A 1 307 ? -11.124 14.929 13.634 1.00 94.88 307 SER A N 1
ATOM 2288 C CA . SER A 1 307 ? -11.170 15.531 12.298 1.00 94.88 307 SER A CA 1
ATOM 2289 C C . SER A 1 307 ? -10.762 14.534 11.217 1.00 94.88 307 SER A C 1
ATOM 2291 O O . SER A 1 307 ? -11.376 14.523 10.155 1.00 94.88 307 SER A O 1
ATOM 2293 N N . ILE A 1 308 ? -9.787 13.665 11.499 1.00 94.81 308 ILE A N 1
ATOM 2294 C CA . ILE A 1 308 ? -9.374 12.587 10.590 1.00 94.81 308 ILE A CA 1
ATOM 2295 C C . ILE A 1 308 ? -10.527 11.611 10.347 1.00 94.81 308 ILE A C 1
ATOM 2297 O O . ILE A 1 308 ? -10.802 11.291 9.197 1.00 94.81 308 ILE A O 1
ATOM 2301 N N . VAL A 1 309 ? -11.239 11.183 11.396 1.00 94.00 309 VAL A N 1
ATOM 2302 C CA . VAL A 1 309 ? -12.394 10.279 11.255 1.00 94.00 309 VAL A CA 1
ATOM 2303 C C . VAL A 1 309 ? -13.471 10.911 10.386 1.00 94.00 309 VAL A C 1
ATOM 2305 O O . VAL A 1 309 ? -13.874 10.301 9.408 1.00 94.00 309 VAL A O 1
ATOM 2308 N N . ARG A 1 310 ? -13.874 12.161 10.655 1.00 93.62 310 ARG A N 1
ATOM 2309 C CA . ARG A 1 310 ? -14.863 12.857 9.809 1.00 93.62 310 ARG A CA 1
ATOM 2310 C C . ARG A 1 310 ? -14.449 12.915 8.339 1.00 93.62 310 ARG A C 1
ATOM 2312 O O . ARG A 1 310 ? -15.304 12.835 7.466 1.00 93.62 310 ARG A O 1
ATOM 2319 N N . ARG A 1 311 ? -13.150 13.053 8.073 1.00 93.88 311 ARG A N 1
ATOM 2320 C CA . ARG A 1 311 ? -12.605 13.129 6.716 1.00 93.88 311 ARG A CA 1
ATOM 2321 C C . ARG A 1 311 ? -12.540 11.766 6.024 1.00 93.88 311 ARG A C 1
ATOM 2323 O O . ARG A 1 311 ? -12.801 11.680 4.833 1.00 93.88 311 ARG A O 1
ATOM 2330 N N . LEU A 1 312 ? -12.234 10.699 6.763 1.00 93.25 312 LEU A N 1
ATOM 2331 C CA . LEU A 1 312 ? -12.359 9.326 6.263 1.00 93.25 312 LEU A CA 1
ATOM 2332 C C . LEU A 1 312 ? -13.822 8.990 5.956 1.00 93.25 312 LEU A C 1
ATOM 2334 O O . LEU A 1 312 ? -14.113 8.369 4.942 1.00 93.25 312 LEU A O 1
ATOM 2338 N N . ASP A 1 313 ? -14.741 9.454 6.797 1.00 91.44 313 ASP A N 1
ATOM 2339 C CA . ASP A 1 313 ? -16.177 9.246 6.626 1.00 91.44 313 ASP A CA 1
ATOM 2340 C C . ASP A 1 313 ? -16.715 10.012 5.412 1.00 91.44 313 ASP A C 1
ATOM 2342 O O . ASP A 1 313 ? -17.589 9.513 4.705 1.00 91.44 313 ASP A O 1
ATOM 2346 N N . SER A 1 314 ? -16.157 11.194 5.125 1.00 92.69 314 SER A N 1
ATOM 2347 C CA . SER A 1 314 ? -16.526 11.984 3.948 1.00 92.69 314 SER A CA 1
ATOM 2348 C C . SER A 1 314 ? -16.020 11.415 2.623 1.00 92.69 314 SER A C 1
ATOM 2350 O O . SER A 1 314 ? -16.510 11.849 1.587 1.00 92.69 314 SER A O 1
ATOM 2352 N N . LEU A 1 315 ? -15.091 10.445 2.621 1.00 90.50 315 LEU A N 1
ATOM 2353 C CA . LEU A 1 315 ? -14.698 9.732 1.390 1.00 90.50 315 LEU A CA 1
ATOM 2354 C C . LEU A 1 315 ? -15.864 8.928 0.786 1.00 90.50 315 LEU A C 1
ATOM 2356 O O . LEU A 1 315 ? -15.799 8.527 -0.380 1.00 90.50 315 LEU A O 1
ATOM 2360 N N . GLY A 1 316 ? -16.916 8.696 1.578 1.00 85.94 316 GLY A N 1
ATOM 2361 C CA . GLY A 1 316 ? -18.063 7.883 1.206 1.00 85.94 316 GLY A CA 1
ATOM 2362 C C . GLY A 1 316 ? -17.764 6.387 1.281 1.00 85.94 316 GLY A C 1
ATOM 2363 O O . GLY A 1 316 ? -16.829 5.940 1.947 1.00 85.94 316 GLY A O 1
ATOM 2364 N N . GLY A 1 317 ? -18.595 5.598 0.603 1.00 87.81 317 GLY A N 1
ATOM 2365 C CA . GLY A 1 317 ? -18.432 4.149 0.534 1.00 87.81 317 GLY A CA 1
ATOM 2366 C C . GLY A 1 317 ? -18.824 3.397 1.809 1.00 87.81 317 GLY A C 1
ATOM 2367 O O . GLY A 1 317 ? -19.447 3.923 2.735 1.00 87.81 317 GLY A O 1
ATOM 2368 N N . ARG A 1 318 ? -18.488 2.106 1.842 1.00 91.75 318 ARG A N 1
ATOM 2369 C CA . ARG A 1 318 ? -18.818 1.193 2.943 1.00 91.75 318 ARG A CA 1
ATOM 2370 C C . ARG A 1 318 ? -17.592 0.930 3.804 1.00 91.75 318 ARG A C 1
ATOM 2372 O O . ARG A 1 318 ? -16.544 0.519 3.314 1.00 91.75 318 ARG A O 1
ATOM 2379 N N . CYS A 1 319 ? -17.746 1.067 5.116 1.00 91.88 319 CYS A N 1
ATOM 2380 C CA . CYS A 1 319 ? -16.756 0.565 6.063 1.00 91.88 319 CYS A CA 1
ATOM 2381 C C . CYS A 1 319 ? -16.906 -0.959 6.178 1.00 91.88 319 CYS A C 1
ATOM 2383 O O . CYS A 1 319 ? -17.948 -1.446 6.613 1.00 91.88 319 CYS A O 1
ATOM 2385 N N . THR A 1 320 ? -15.882 -1.712 5.786 1.00 92.75 320 THR A N 1
ATOM 2386 C CA . THR A 1 320 ? -15.864 -3.185 5.822 1.00 92.75 320 THR A CA 1
ATOM 2387 C C . THR A 1 320 ? -14.831 -3.685 6.829 1.00 92.75 320 THR A C 1
ATOM 2389 O O . THR A 1 320 ? -14.148 -2.892 7.464 1.00 92.75 320 THR A O 1
ATOM 2392 N N . THR A 1 321 ? -14.666 -5.000 6.984 1.00 91.69 321 THR A N 1
ATOM 2393 C CA . THR A 1 321 ? -13.602 -5.550 7.842 1.00 91.69 321 THR A CA 1
ATOM 2394 C C . THR A 1 321 ? -12.201 -5.297 7.280 1.00 91.69 321 THR A C 1
ATOM 2396 O O . THR A 1 321 ? -11.257 -5.200 8.057 1.00 91.69 321 THR A O 1
ATOM 2399 N N . ILE A 1 322 ? -12.039 -5.177 5.959 1.00 92.56 322 ILE A N 1
ATOM 2400 C CA . ILE A 1 322 ? -10.717 -5.028 5.326 1.00 92.56 322 ILE A CA 1
ATOM 2401 C C . ILE A 1 322 ? -10.280 -3.567 5.170 1.00 92.56 322 ILE A C 1
ATOM 2403 O O . ILE A 1 322 ? -9.089 -3.302 5.026 1.00 92.56 322 ILE A O 1
ATOM 2407 N N . GLY A 1 323 ? -11.215 -2.620 5.230 1.00 93.56 323 GLY A N 1
ATOM 2408 C CA . GLY A 1 323 ? -10.949 -1.212 4.956 1.00 93.56 323 GLY A CA 1
ATOM 2409 C C . GLY A 1 323 ? -12.213 -0.434 4.605 1.00 93.56 323 GLY A C 1
ATOM 2410 O O . GLY A 1 323 ? -13.336 -0.936 4.731 1.00 93.56 323 GLY A O 1
ATOM 2411 N N . PHE A 1 324 ? -12.017 0.785 4.121 1.00 95.06 324 PHE A N 1
ATOM 2412 C CA . PHE A 1 324 ? -13.058 1.579 3.481 1.00 95.06 324 PHE A CA 1
ATOM 2413 C C . PHE A 1 324 ? -13.129 1.172 2.008 1.00 95.06 324 PHE A C 1
ATOM 2415 O O . PHE A 1 324 ? -12.152 1.319 1.277 1.00 95.06 324 PHE A O 1
ATOM 2422 N N . ASP A 1 325 ? -14.266 0.616 1.602 1.00 95.31 325 ASP A N 1
ATOM 2423 C CA . ASP A 1 325 ? -14.567 0.255 0.219 1.00 95.31 325 ASP A CA 1
ATOM 2424 C C . ASP A 1 325 ? -15.337 1.409 -0.427 1.00 95.31 325 ASP A C 1
ATOM 2426 O O . ASP A 1 325 ? -16.509 1.635 -0.116 1.00 95.31 325 ASP A O 1
ATOM 2430 N N . LEU A 1 326 ? -14.649 2.162 -1.278 1.00 95.44 326 LEU A N 1
ATOM 2431 C CA . LEU A 1 326 ? -15.124 3.384 -1.924 1.00 95.44 326 LEU A CA 1
ATOM 2432 C C . LEU A 1 326 ? -15.736 3.118 -3.307 1.00 95.44 326 LEU A C 1
ATOM 2434 O O . LEU A 1 326 ? -16.181 4.052 -3.973 1.00 95.44 326 LEU A O 1
ATOM 2438 N N . ARG A 1 327 ? -15.783 1.856 -3.745 1.00 92.38 327 ARG A N 1
ATOM 2439 C CA . ARG A 1 327 ? -16.368 1.469 -5.034 1.00 92.38 327 ARG A CA 1
ATOM 2440 C C . ARG A 1 327 ? -17.879 1.693 -5.031 1.00 92.38 327 ARG A C 1
ATOM 2442 O O . ARG A 1 327 ? -18.573 1.305 -4.090 1.00 92.38 327 ARG A O 1
ATOM 2449 N N . GLY A 1 328 ? -18.395 2.255 -6.124 1.00 80.62 328 GLY A N 1
ATOM 2450 C CA . GLY A 1 328 ? -19.834 2.478 -6.318 1.00 80.62 328 GLY A CA 1
ATOM 2451 C C . GLY A 1 328 ? -20.427 3.633 -5.504 1.00 80.62 328 GLY A C 1
ATOM 2452 O O . GLY A 1 328 ? -21.637 3.639 -5.283 1.00 80.62 328 GLY A O 1
ATOM 2453 N N . ARG A 1 329 ? -19.582 4.557 -5.032 1.00 78.88 329 ARG A N 1
ATOM 2454 C CA . ARG A 1 329 ? -19.994 5.871 -4.520 1.00 78.88 329 ARG A CA 1
ATOM 2455 C C . ARG A 1 329 ? -20.549 6.777 -5.620 1.00 78.88 329 ARG A C 1
ATOM 2457 O O . ARG A 1 329 ? -20.147 6.587 -6.790 1.00 78.88 329 ARG A O 1
#

Sequence (329 aa):
MTSIALPVPGPGTTVPQTSPSSPSSPVPSSSRSARCTGRLRKVPAAVLRRPARRAEGPAEPPRAPEAFPEPAEPTQEPEALPVGQEAGRTVATETARDPLVAMARSVACPGTVTTWLNHWSVQHADWRSLERLDVVGVDGTLLQLALAVSGRRLARTSADLVLPTVLSQVLGPGARVALIGGRPGVAQAAAQRLSSTTVVAIDGFEDLAALRADPSCLVDFAPELVVLGLGAGLQDEVAVELHEVLPRAAICTAGGWIDQLAASEQYFPDWVHRMRLGWAWRIAHEPRRLLGRYTVDAVRFLAGFPSIVRRLDSLGGRCTTIGFDLRGR